Protein AF-A0A6V7XFA4-F1 (afdb_monomer_lite)

Radius of gyration: 32.94 Å; chains: 1; bounding box: 61×63×117 Å

Secondary structure (DSSP, 8-state):
--SSSSSSTTS---------PPSS--EE-TTS-EE-TT-EEEETTTEEEE---SSSEEPEEEEEEPPP-TTT-----PEEETT-EEEETTEEEEEEE-SSEEEEEE--EEEEETTEEEETT-EEEETTEEEEEETTEEEEEEEEEE-TTS-EEEEETT-EEEETTEEEEEEE-SS-TTEEEEEEEE-SSS-----S-----TTS------S--SS-----EEEEESEEE-----SEEEEEPPTT----PPP-

Structure (mmCIF, N/CA/C/O backbone):
data_AF-A0A6V7XFA4-F1
#
_entry.id   AF-A0A6V7XFA4-F1
#
loop_
_atom_site.group_PDB
_atom_site.id
_atom_site.type_symbol
_atom_site.label_atom_id
_atom_site.label_alt_id
_atom_site.label_comp_id
_atom_site.label_asym_id
_atom_site.label_entity_id
_atom_site.label_seq_id
_atom_site.pdbx_PDB_ins_code
_atom_site.Cartn_x
_atom_site.Cartn_y
_atom_site.Cartn_z
_atom_site.occupancy
_atom_site.B_iso_or_equiv
_atom_site.auth_seq_id
_atom_site.auth_comp_id
_atom_site.auth_asym_id
_atom_site.auth_atom_id
_atom_site.pdbx_PDB_model_num
ATOM 1 N N . MET A 1 1 ? 8.457 -39.063 -64.699 1.00 49.88 1 MET A N 1
ATOM 2 C CA . MET A 1 1 ? 9.279 -37.834 -64.790 1.00 49.88 1 MET A CA 1
ATOM 3 C C . MET A 1 1 ? 8.423 -36.558 -64.678 1.00 49.88 1 MET A C 1
ATOM 5 O O . MET A 1 1 ? 8.639 -35.610 -65.410 1.00 49.88 1 MET A O 1
ATOM 9 N N . ILE A 1 2 ? 7.438 -36.531 -63.767 1.00 48.53 2 ILE A N 1
ATOM 10 C CA . ILE A 1 2 ? 6.604 -35.344 -63.455 1.00 48.53 2 ILE A CA 1
ATOM 11 C C . ILE A 1 2 ? 6.589 -35.081 -61.931 1.00 48.53 2 ILE A C 1
ATOM 13 O O . ILE A 1 2 ? 6.339 -33.968 -61.491 1.00 48.53 2 ILE A O 1
ATOM 17 N N . LEU A 1 3 ? 6.987 -36.065 -61.112 1.00 40.59 3 LEU A N 1
ATOM 18 C CA . LEU A 1 3 ? 7.013 -35.950 -59.649 1.00 40.59 3 LEU A CA 1
ATOM 19 C C . LEU A 1 3 ? 8.259 -35.257 -59.064 1.00 40.59 3 LEU A C 1
ATOM 21 O O . LEU A 1 3 ? 8.266 -34.933 -57.885 1.00 40.59 3 LEU A O 1
ATOM 25 N N . ILE A 1 4 ? 9.304 -35.015 -59.862 1.00 46.38 4 ILE A N 1
ATOM 26 C CA . ILE A 1 4 ? 10.542 -34.361 -59.386 1.00 46.38 4 ILE A CA 1
ATOM 27 C C . ILE A 1 4 ? 10.453 -32.828 -59.521 1.00 46.38 4 ILE A C 1
ATOM 29 O O . ILE A 1 4 ? 11.174 -32.099 -58.849 1.00 46.38 4 ILE A O 1
ATOM 33 N N . ILE A 1 5 ? 9.510 -32.318 -60.321 1.00 46.09 5 ILE A N 1
ATOM 34 C CA . ILE A 1 5 ? 9.355 -30.876 -60.570 1.00 46.09 5 ILE A CA 1
ATOM 35 C C . ILE A 1 5 ? 8.547 -30.188 -59.452 1.00 46.09 5 ILE A C 1
ATOM 37 O O . ILE A 1 5 ? 8.724 -28.997 -59.216 1.00 46.09 5 ILE A O 1
ATOM 41 N N . LEU A 1 6 ? 7.731 -30.925 -58.686 1.00 40.47 6 LEU A N 1
ATOM 42 C CA . LEU A 1 6 ? 6.909 -30.327 -57.623 1.00 40.47 6 LEU A CA 1
ATOM 43 C C . LEU A 1 6 ? 7.639 -30.137 -56.280 1.00 40.47 6 LEU A C 1
ATOM 45 O O . LEU A 1 6 ? 7.188 -29.348 -55.456 1.00 40.47 6 LEU A O 1
ATOM 49 N N . MET A 1 7 ? 8.765 -30.822 -56.050 1.00 39.47 7 MET A N 1
ATOM 50 C CA . MET A 1 7 ? 9.493 -30.750 -54.771 1.00 39.47 7 MET A CA 1
ATOM 51 C C . MET A 1 7 ? 10.613 -29.702 -54.730 1.00 39.47 7 MET A C 1
ATOM 53 O O . MET A 1 7 ? 11.116 -29.401 -53.653 1.00 39.47 7 MET A O 1
ATOM 57 N N . ILE A 1 8 ? 10.979 -29.099 -55.865 1.00 46.50 8 ILE A N 1
ATOM 58 C CA . ILE A 1 8 ? 12.029 -28.063 -55.915 1.00 46.50 8 ILE A CA 1
ATOM 59 C C . ILE A 1 8 ? 11.443 -26.644 -55.763 1.00 46.50 8 ILE A C 1
ATOM 61 O O . ILE A 1 8 ? 12.162 -25.714 -55.414 1.00 46.50 8 ILE A O 1
ATOM 65 N N . ILE A 1 9 ? 10.124 -26.464 -55.910 1.00 43.34 9 ILE A N 1
ATOM 66 C CA . ILE A 1 9 ? 9.478 -25.139 -55.799 1.00 43.34 9 ILE A CA 1
ATOM 67 C C . ILE A 1 9 ? 9.090 -24.788 -54.345 1.00 43.34 9 ILE A C 1
ATOM 69 O O . ILE A 1 9 ? 8.804 -23.635 -54.044 1.00 43.34 9 ILE A O 1
ATOM 73 N N . LEU A 1 10 ? 9.183 -25.730 -53.396 1.00 40.50 10 LEU A N 1
ATOM 74 C CA . LEU A 1 10 ? 9.034 -25.443 -51.958 1.00 40.50 10 LEU A CA 1
ATOM 75 C C . LEU A 1 10 ? 10.362 -25.106 -51.254 1.00 40.50 10 LEU A C 1
ATOM 77 O O . LEU A 1 10 ? 10.457 -25.178 -50.028 1.00 40.50 10 LEU A O 1
ATOM 81 N N . GLN A 1 11 ? 11.401 -24.706 -51.995 1.00 41.44 11 GLN A N 1
ATOM 82 C CA . GLN A 1 11 ? 12.556 -24.063 -51.375 1.00 41.44 11 GLN A CA 1
ATOM 83 C C . GLN A 1 11 ? 12.215 -22.617 -51.011 1.00 41.44 11 GLN A C 1
ATOM 85 O O . GLN A 1 11 ? 12.311 -21.695 -51.812 1.00 41.44 11 GLN A O 1
ATOM 90 N N . ALA A 1 12 ? 11.835 -22.457 -49.745 1.00 44.12 12 ALA A N 1
ATOM 91 C CA . ALA A 1 12 ? 12.264 -21.350 -48.906 1.00 44.12 12 ALA A CA 1
ATOM 92 C C . ALA A 1 12 ? 12.114 -19.945 -49.515 1.00 44.12 12 ALA A C 1
ATOM 94 O O . ALA A 1 12 ? 13.084 -19.199 -49.623 1.00 44.12 12 ALA A O 1
ATOM 95 N N . GLN A 1 13 ? 10.875 -19.490 -49.709 1.00 42.16 13 GLN A N 1
ATOM 96 C CA . GLN A 1 13 ? 10.595 -18.085 -49.409 1.00 42.16 13 GLN A CA 1
ATOM 97 C C . GLN A 1 13 ? 10.574 -17.913 -47.890 1.00 42.16 13 GLN A C 1
ATOM 99 O O . GLN A 1 13 ? 9.548 -17.674 -47.259 1.00 42.16 13 GLN A O 1
ATOM 104 N N . LYS A 1 14 ? 11.764 -18.010 -47.289 1.00 40.75 14 LY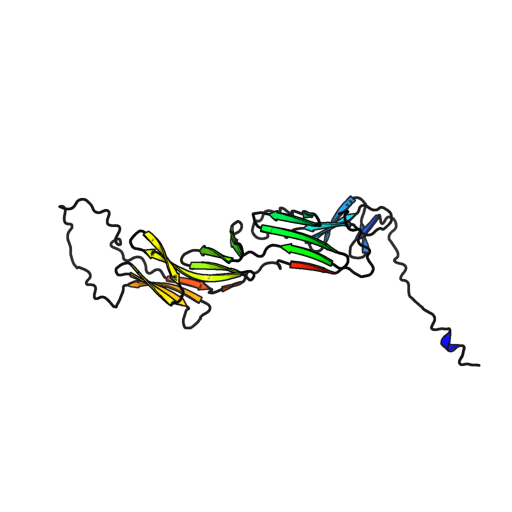S A N 1
ATOM 105 C CA . LYS A 1 14 ? 12.058 -17.220 -46.104 1.00 40.75 14 LYS A CA 1
ATOM 106 C C . LYS A 1 14 ? 12.014 -15.793 -46.635 1.00 40.75 14 LYS A C 1
ATOM 108 O O . LYS A 1 14 ? 12.993 -15.313 -47.202 1.00 40.75 14 LYS A O 1
ATOM 113 N N . ILE A 1 15 ? 10.839 -15.165 -46.571 1.00 39.91 15 ILE A N 1
ATOM 114 C CA . ILE A 1 15 ? 10.711 -13.722 -46.734 1.00 39.91 15 ILE A CA 1
ATOM 115 C C . ILE A 1 15 ? 11.516 -13.158 -45.569 1.00 39.91 15 ILE A C 1
ATOM 117 O O . ILE A 1 15 ? 11.015 -12.94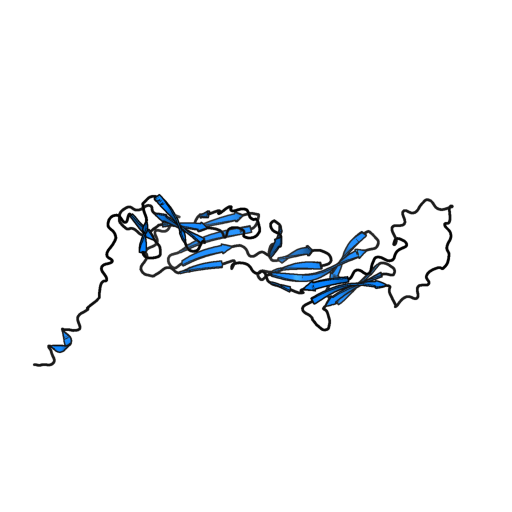2 -44.472 1.00 39.91 15 ILE A O 1
ATOM 121 N N . CYS A 1 16 ? 12.822 -13.035 -45.786 1.00 43.12 16 CYS A N 1
ATOM 122 C CA . CYS A 1 16 ? 13.670 -12.176 -45.007 1.00 43.12 16 CYS A CA 1
ATOM 123 C C . CYS A 1 16 ? 13.130 -10.799 -45.363 1.00 43.12 16 CYS A C 1
ATOM 125 O O . CYS A 1 16 ? 13.455 -10.264 -46.424 1.00 43.12 16 CYS A O 1
ATOM 127 N N . GLN A 1 17 ? 12.183 -10.296 -44.565 1.00 41.75 17 GLN A N 1
ATOM 128 C CA . GLN A 1 17 ? 11.850 -8.887 -44.597 1.00 41.75 17 GLN A CA 1
ATOM 129 C C . GLN A 1 17 ? 13.170 -8.183 -44.317 1.00 41.75 17 GLN A C 1
ATOM 131 O O . GLN A 1 17 ? 13.632 -8.124 -43.182 1.00 41.75 17 GLN A O 1
ATOM 136 N N . LYS A 1 18 ? 13.848 -7.769 -45.389 1.00 40.91 18 LYS A N 1
ATOM 137 C CA . LYS A 1 18 ? 14.979 -6.869 -45.305 1.00 40.91 18 LYS A CA 1
ATOM 138 C C . LYS A 1 18 ? 14.365 -5.588 -44.784 1.00 40.91 18 LYS A C 1
ATOM 140 O O . LYS A 1 18 ? 13.748 -4.848 -45.542 1.00 40.91 18 LYS A O 1
ATOM 145 N N . GLU A 1 19 ? 14.428 -5.439 -43.472 1.00 48.09 19 GLU A N 1
ATOM 146 C CA . GLU A 1 19 ? 13.996 -4.260 -42.751 1.00 48.09 19 GLU A CA 1
ATOM 147 C C . GLU A 1 19 ? 14.638 -3.068 -43.464 1.00 48.09 19 GLU A C 1
ATOM 149 O O . GLU A 1 19 ? 15.865 -2.964 -43.556 1.00 48.09 19 GLU A O 1
ATOM 154 N N . ILE A 1 20 ? 13.809 -2.259 -44.126 1.00 50.97 20 ILE A N 1
ATOM 155 C CA . ILE A 1 20 ? 14.275 -1.076 -44.841 1.00 50.97 20 ILE A CA 1
ATOM 156 C C . ILE A 1 20 ? 14.589 -0.067 -43.748 1.00 50.97 20 ILE A C 1
ATOM 158 O O . ILE A 1 20 ? 13.708 0.633 -43.257 1.00 50.97 20 ILE A O 1
ATOM 162 N N . LEU A 1 21 ? 15.842 -0.078 -43.305 1.00 54.03 21 LEU A N 1
ATOM 163 C CA . LEU A 1 21 ? 16.305 0.814 -42.259 1.00 54.03 21 LEU A CA 1
ATOM 164 C C . LEU A 1 21 ? 16.328 2.244 -42.804 1.00 54.03 21 LEU A C 1
ATOM 166 O O . LEU A 1 21 ? 16.850 2.463 -43.904 1.00 54.03 21 LEU A O 1
ATOM 170 N N . PRO A 1 22 ? 15.796 3.220 -42.054 1.00 60.41 22 PRO A N 1
ATOM 171 C CA . PRO A 1 22 ? 16.025 4.624 -42.341 1.00 60.41 22 PRO A CA 1
ATOM 172 C C . PRO A 1 22 ? 17.530 4.886 -42.449 1.00 60.41 22 PRO A C 1
ATOM 174 O O . PRO A 1 22 ? 18.308 4.467 -41.591 1.00 60.41 22 PRO A O 1
ATOM 177 N N . SER A 1 23 ? 17.954 5.595 -43.493 1.00 63.88 23 SER A N 1
ATOM 178 C CA . SER A 1 23 ? 19.308 6.146 -43.551 1.00 63.88 23 SER A CA 1
ATOM 179 C C . SER A 1 23 ? 19.525 7.063 -42.338 1.00 63.88 23 SER A C 1
ATOM 181 O O . SER A 1 23 ? 18.701 7.954 -42.124 1.00 63.88 23 SER A O 1
ATOM 183 N N . ASN A 1 24 ? 20.625 6.866 -41.595 1.00 74.25 24 ASN A N 1
ATOM 184 C CA . ASN A 1 24 ? 21.009 7.571 -40.351 1.00 74.25 24 ASN A CA 1
ATOM 185 C C . ASN A 1 24 ? 20.357 7.041 -39.055 1.00 74.25 24 ASN A C 1
ATOM 187 O O . ASN A 1 24 ? 19.807 7.809 -38.266 1.00 74.25 24 ASN A O 1
ATOM 191 N N . CYS A 1 25 ? 20.405 5.727 -38.843 1.00 83.69 25 CYS A N 1
ATOM 192 C CA . CYS A 1 25 ? 19.931 5.075 -37.623 1.00 83.69 25 CYS A CA 1
ATOM 193 C C . CYS A 1 25 ? 21.117 4.713 -36.715 1.00 83.69 25 CYS A C 1
ATOM 195 O O . CYS A 1 25 ? 21.842 3.764 -37.022 1.00 83.69 25 CYS A O 1
ATOM 197 N N . ASP A 1 26 ? 21.300 5.439 -35.608 1.00 89.06 26 ASP A N 1
ATOM 198 C CA . ASP A 1 26 ? 22.414 5.205 -34.676 1.00 89.06 26 ASP A CA 1
ATOM 199 C C . ASP A 1 26 ? 22.118 4.015 -33.751 1.00 89.06 26 ASP A C 1
ATOM 201 O O . ASP A 1 26 ? 22.920 3.083 -33.653 1.00 89.06 26 ASP A O 1
ATOM 205 N N . CYS A 1 27 ? 20.922 3.996 -33.144 1.00 89.69 27 CYS A N 1
ATOM 206 C CA . CYS A 1 27 ? 20.415 2.847 -32.394 1.00 89.69 27 CYS A CA 1
ATOM 207 C C . CYS A 1 27 ? 18.976 2.479 -32.752 1.00 89.69 27 CYS A C 1
ATOM 209 O O . CYS A 1 27 ? 18.215 3.299 -33.263 1.00 89.69 27 CYS A O 1
ATOM 211 N N . ARG A 1 28 ? 18.579 1.256 -32.396 1.00 86.88 28 ARG A N 1
ATOM 212 C CA . ARG A 1 28 ? 17.201 0.763 -32.464 1.00 86.88 28 ARG A CA 1
ATOM 213 C C . ARG A 1 28 ? 16.587 0.690 -31.074 1.00 86.88 28 ARG A C 1
ATOM 215 O O . ARG A 1 28 ? 17.176 0.114 -30.156 1.00 86.88 28 ARG A O 1
ATOM 222 N N . ASP A 1 29 ? 15.393 1.250 -30.920 1.00 86.12 29 ASP A N 1
ATOM 223 C CA . ASP A 1 29 ? 14.616 1.111 -29.693 1.00 86.12 29 ASP A CA 1
ATOM 224 C C . ASP A 1 29 ? 13.907 -0.244 -29.599 1.00 86.12 29 ASP A C 1
ATOM 226 O O . ASP A 1 29 ? 14.097 -1.137 -30.427 1.00 86.12 29 ASP A O 1
ATOM 230 N N . TRP A 1 30 ? 13.098 -0.420 -28.554 1.00 78.38 30 TRP A N 1
ATOM 231 C CA . TRP A 1 30 ? 12.350 -1.648 -28.288 1.00 78.38 30 TRP A CA 1
ATOM 232 C C . TRP A 1 30 ? 11.436 -2.107 -29.436 1.00 78.38 30 TRP A C 1
ATOM 234 O O . TRP A 1 30 ? 11.278 -3.308 -29.664 1.00 78.38 30 TRP A O 1
ATOM 244 N N . TYR A 1 31 ? 10.891 -1.167 -30.200 1.00 83.56 31 TYR A N 1
ATOM 245 C CA . TYR A 1 31 ? 9.932 -1.427 -31.271 1.00 83.56 31 TYR A CA 1
ATOM 246 C C . TYR A 1 31 ? 10.583 -1.397 -32.661 1.00 83.56 31 TYR A C 1
ATOM 248 O O . TYR A 1 31 ? 9.884 -1.487 -33.667 1.00 83.56 31 TYR A O 1
ATOM 256 N N . GLY A 1 32 ? 11.916 -1.288 -32.723 1.00 82.12 32 GLY A N 1
ATOM 257 C CA . GLY A 1 32 ? 12.674 -1.193 -33.971 1.00 82.12 32 GLY A CA 1
ATOM 258 C C . GLY A 1 32 ? 12.734 0.223 -34.547 1.00 82.12 32 GLY A C 1
ATOM 259 O O . GLY A 1 32 ? 13.248 0.404 -35.650 1.00 82.12 32 GLY A O 1
ATOM 260 N N . ALA A 1 33 ? 12.246 1.237 -33.824 1.00 85.50 33 ALA A N 1
ATOM 261 C CA . ALA A 1 33 ? 12.353 2.616 -34.275 1.00 85.50 33 ALA A CA 1
ATOM 262 C C . ALA A 1 33 ? 13.783 3.138 -34.092 1.00 85.50 33 ALA A C 1
ATOM 264 O O . ALA A 1 33 ? 14.4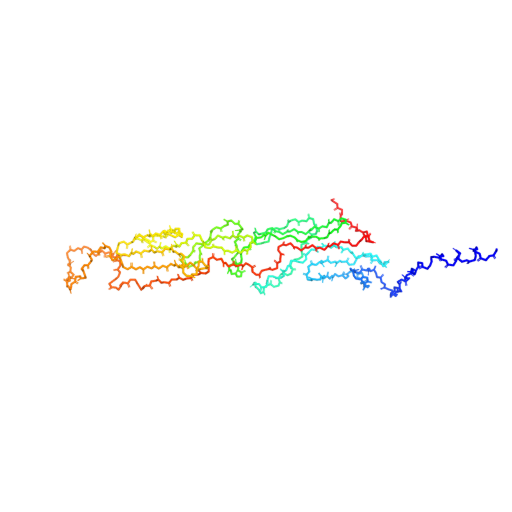93 2.778 -33.149 1.00 85.50 33 ALA A O 1
ATOM 265 N N . CYS A 1 34 ? 14.205 4.002 -35.011 1.00 88.62 34 CYS A N 1
ATOM 266 C CA . CYS A 1 34 ? 15.544 4.574 -35.005 1.00 88.62 34 CYS A CA 1
ATOM 267 C C . CYS A 1 34 ? 15.671 5.726 -34.013 1.00 88.62 34 CYS A C 1
ATOM 269 O O . CYS A 1 34 ? 14.826 6.620 -33.965 1.00 88.62 34 CYS A O 1
ATOM 271 N N . ARG A 1 35 ? 16.767 5.703 -33.259 1.00 90.19 35 ARG A N 1
ATOM 272 C CA . ARG A 1 35 ? 17.148 6.677 -32.235 1.00 90.19 35 ARG A CA 1
ATOM 273 C C . ARG A 1 35 ? 18.500 7.274 -32.576 1.00 90.19 35 ARG A C 1
ATOM 275 O O . ARG A 1 35 ? 19.318 6.611 -33.219 1.00 90.19 35 ARG A O 1
ATOM 282 N N . LYS A 1 36 ? 18.720 8.516 -32.150 1.00 90.88 36 LYS A N 1
ATOM 283 C CA . LYS A 1 36 ? 19.988 9.224 -32.371 1.00 90.88 36 LYS A CA 1
ATOM 284 C C . LYS A 1 36 ? 20.965 8.986 -31.230 1.00 90.88 36 LYS A C 1
ATOM 286 O O . LYS A 1 36 ? 20.557 8.813 -30.082 1.00 90.88 36 LYS A O 1
ATOM 291 N N . GLN A 1 37 ? 22.258 9.033 -31.525 1.00 91.38 37 GLN A N 1
ATOM 292 C CA . GLN A 1 37 ? 23.301 8.932 -30.513 1.00 91.38 37 GLN A CA 1
ATOM 293 C C . GLN A 1 37 ? 23.117 10.010 -29.432 1.00 91.38 37 GLN A C 1
ATOM 295 O O . GLN A 1 37 ? 22.923 11.189 -29.728 1.00 91.38 37 GLN A O 1
ATOM 300 N N . GLY A 1 38 ? 23.174 9.594 -28.165 1.00 88.12 38 GLY A N 1
ATOM 301 C CA . GLY A 1 38 ? 22.968 10.456 -27.000 1.00 88.12 38 GLY A CA 1
ATOM 302 C C . GLY A 1 38 ? 21.505 10.628 -26.582 1.00 88.12 38 GLY A C 1
ATOM 303 O O . GLY A 1 38 ? 21.258 11.184 -25.516 1.00 88.12 38 GLY A O 1
ATOM 304 N N . GLU A 1 39 ? 20.542 10.136 -27.366 1.00 91.69 39 GLU A N 1
ATOM 305 C CA . GLU A 1 39 ? 19.127 10.165 -26.996 1.00 91.69 39 GLU A CA 1
ATOM 306 C C . GLU A 1 39 ? 18.852 9.233 -25.808 1.00 91.69 39 GLU A C 1
ATOM 308 O O . GLU A 1 39 ? 19.288 8.077 -25.788 1.00 91.69 39 GLU A O 1
ATOM 313 N N . GLU A 1 40 ? 18.102 9.739 -24.832 1.00 91.44 40 GLU A N 1
ATOM 314 C CA . GLU A 1 40 ? 17.598 8.998 -23.678 1.00 91.44 40 GLU A CA 1
ATOM 315 C C . GLU A 1 40 ? 16.080 9.144 -23.617 1.00 91.44 40 GLU A C 1
ATOM 317 O O . GLU A 1 40 ? 15.544 10.234 -23.828 1.00 91.44 40 GLU A O 1
ATOM 322 N N . TRP A 1 41 ? 15.380 8.041 -23.361 1.00 90.06 41 TRP A N 1
ATOM 323 C CA . TRP A 1 41 ? 13.924 8.036 -23.283 1.00 90.06 41 TRP A CA 1
ATOM 324 C C . TRP A 1 41 ? 13.416 6.993 -22.297 1.00 90.06 41 TRP A C 1
ATOM 326 O O . TRP A 1 41 ? 14.088 6.003 -21.993 1.00 90.06 41 TRP A O 1
ATOM 336 N N . THR A 1 42 ? 12.179 7.209 -21.860 1.00 89.06 42 THR A N 1
ATOM 337 C CA . THR A 1 42 ? 11.435 6.283 -21.013 1.00 89.06 42 THR A CA 1
ATOM 338 C C . THR A 1 42 ? 10.318 5.647 -21.824 1.00 89.06 42 THR A C 1
ATOM 340 O O . THR A 1 42 ? 9.462 6.337 -22.375 1.00 89.06 42 THR A O 1
ATOM 343 N N . ASP A 1 43 ? 10.318 4.324 -21.888 1.00 88.50 43 ASP A N 1
ATOM 344 C CA . ASP A 1 43 ? 9.274 3.529 -22.518 1.00 88.50 43 ASP A CA 1
ATOM 345 C C . ASP A 1 43 ? 8.276 3.019 -21.467 1.00 88.50 43 ASP A C 1
ATOM 347 O O . ASP A 1 43 ? 8.661 2.666 -20.349 1.00 88.50 43 ASP A O 1
ATOM 351 N N . GLU A 1 44 ? 6.984 3.017 -21.805 1.00 87.00 44 GLU A N 1
ATOM 352 C CA . GLU A 1 44 ? 5.867 2.692 -20.894 1.00 87.00 44 GLU A CA 1
ATOM 353 C C . GLU A 1 44 ? 5.926 3.402 -19.524 1.00 87.00 44 GLU A C 1
ATOM 355 O O . GLU A 1 44 ? 5.488 2.846 -18.514 1.00 87.00 44 GLU A O 1
ATOM 360 N N . GLY A 1 45 ? 6.533 4.591 -19.461 1.00 85.50 45 GLY A N 1
ATOM 361 C CA . GLY A 1 45 ? 6.722 5.339 -18.213 1.00 85.50 45 GLY A CA 1
ATOM 362 C C . GLY A 1 45 ? 7.661 4.682 -17.190 1.00 85.50 45 GLY A C 1
ATOM 363 O O . GLY A 1 45 ? 7.822 5.229 -16.106 1.00 85.50 45 GLY A O 1
ATOM 364 N N . THR A 1 46 ? 8.304 3.550 -17.514 1.00 88.62 46 THR A N 1
ATOM 365 C CA . THR A 1 46 ? 9.122 2.779 -16.559 1.00 88.62 46 THR A CA 1
ATOM 366 C C . THR A 1 46 ? 10.504 2.413 -17.078 1.00 88.62 46 THR A C 1
ATOM 368 O O . THR A 1 46 ? 11.446 2.357 -16.301 1.00 88.62 46 THR A O 1
ATOM 371 N N . TRP A 1 47 ? 10.681 2.125 -18.361 1.00 90.56 47 TRP A N 1
ATOM 372 C CA . TRP A 1 47 ? 11.924 1.521 -18.846 1.00 90.56 47 TRP A CA 1
ATOM 373 C C . TRP A 1 47 ? 12.818 2.579 -19.482 1.00 90.56 47 TRP A C 1
ATOM 375 O O . TRP A 1 47 ? 12.472 3.110 -20.534 1.00 90.56 47 TRP A O 1
ATOM 385 N N . VAL A 1 48 ? 13.956 2.891 -18.860 1.00 90.94 48 VAL A N 1
ATOM 386 C CA . VAL A 1 48 ? 14.865 3.939 -19.342 1.00 90.94 48 VAL A CA 1
ATOM 387 C C . VAL A 1 48 ? 15.932 3.329 -20.239 1.00 90.94 48 VAL A C 1
ATOM 389 O O . VAL A 1 48 ? 16.667 2.414 -19.847 1.00 90.94 48 VAL A O 1
ATOM 392 N N . TYR A 1 49 ? 16.036 3.870 -21.447 1.00 90.25 49 TYR A N 1
ATOM 393 C CA . TYR A 1 49 ? 17.007 3.462 -22.451 1.00 90.25 49 TYR A CA 1
ATOM 394 C C . TYR A 1 49 ? 17.846 4.647 -22.904 1.00 90.25 49 TYR A C 1
ATOM 396 O O . TYR A 1 49 ? 17.376 5.782 -22.928 1.00 90.25 49 TYR A O 1
ATOM 404 N N . ARG A 1 50 ? 19.080 4.362 -23.320 1.00 91.94 50 ARG A N 1
ATOM 405 C CA . ARG A 1 50 ? 19.992 5.343 -23.907 1.00 91.94 50 ARG A CA 1
ATOM 406 C C . ARG A 1 50 ? 20.630 4.791 -25.174 1.00 91.94 50 ARG A C 1
ATOM 408 O O . ARG A 1 50 ? 21.128 3.663 -25.191 1.00 91.94 50 ARG A O 1
ATOM 415 N N . CYS A 1 51 ? 20.666 5.603 -26.225 1.00 91.56 51 CYS A N 1
ATOM 416 C CA . CYS A 1 51 ? 21.412 5.286 -27.434 1.00 91.56 51 CYS A CA 1
ATOM 417 C C . CYS A 1 51 ? 22.875 5.726 -27.300 1.00 91.56 51 CYS A C 1
ATOM 419 O O . CYS A 1 51 ? 23.170 6.914 -27.179 1.00 91.56 51 CYS A O 1
ATOM 421 N N . THR A 1 52 ? 23.805 4.770 -27.336 1.00 89.00 52 THR A N 1
ATOM 422 C CA . THR A 1 52 ? 25.255 5.047 -27.309 1.00 89.00 52 THR A CA 1
ATOM 423 C C . THR A 1 52 ? 26.003 4.537 -28.542 1.00 89.00 52 THR A C 1
ATOM 425 O O . THR A 1 52 ? 27.198 4.796 -28.658 1.00 89.00 52 THR A O 1
ATOM 428 N N . GLY A 1 53 ? 25.340 3.793 -29.432 1.00 83.25 53 GLY A N 1
ATOM 429 C CA . GLY A 1 53 ? 25.926 3.276 -30.671 1.00 83.25 53 GLY A CA 1
ATOM 430 C C . GLY A 1 53 ? 25.786 4.242 -31.847 1.00 83.25 53 GLY A C 1
ATOM 431 O O . GLY A 1 53 ? 25.200 5.310 -31.699 1.00 83.25 53 GLY A O 1
ATOM 432 N N . THR A 1 54 ? 26.357 3.863 -32.992 1.00 79.62 54 THR A N 1
ATOM 433 C CA . THR A 1 54 ? 26.409 4.675 -34.226 1.00 79.62 54 THR A CA 1
ATOM 434 C C . THR A 1 54 ? 26.046 3.895 -35.496 1.00 79.62 54 THR A C 1
ATOM 436 O O . THR A 1 54 ? 25.953 4.488 -36.562 1.00 79.62 54 THR A O 1
ATOM 439 N N . ASP A 1 55 ? 25.817 2.579 -35.400 1.00 82.88 55 ASP A N 1
ATOM 440 C CA . ASP A 1 55 ? 25.663 1.675 -36.553 1.00 82.88 55 ASP A CA 1
ATOM 441 C C . ASP A 1 55 ? 24.413 0.791 -36.428 1.00 82.88 55 ASP A C 1
ATOM 443 O O . ASP A 1 55 ? 24.459 -0.433 -36.576 1.00 82.88 55 ASP A O 1
ATOM 447 N N . SER A 1 56 ? 23.269 1.403 -36.116 1.00 81.19 56 SER A N 1
ATOM 448 C CA . SER A 1 56 ? 21.985 0.708 -35.943 1.00 81.19 56 SER A CA 1
ATOM 449 C C . SER A 1 56 ? 22.022 -0.401 -34.882 1.00 81.19 56 SER A C 1
ATOM 451 O O . SER A 1 56 ? 21.322 -1.411 -35.025 1.00 81.19 56 SER A O 1
ATOM 453 N N . SER A 1 57 ? 22.834 -0.222 -33.834 1.00 85.44 57 SER A N 1
ATOM 454 C CA . SER A 1 57 ? 22.935 -1.163 -32.714 1.00 85.44 57 SER A CA 1
ATOM 455 C C . SER A 1 57 ? 21.684 -1.117 -31.840 1.00 85.44 57 SER A C 1
ATOM 457 O O . SER A 1 57 ? 20.950 -0.131 -31.838 1.00 85.44 57 SER A O 1
ATOM 459 N N . ASP A 1 58 ? 21.458 -2.137 -31.021 1.00 85.75 58 ASP A N 1
ATOM 460 C CA . ASP A 1 58 ? 20.394 -2.059 -30.020 1.00 85.75 58 ASP A CA 1
ATOM 461 C C . ASP A 1 58 ? 20.700 -0.967 -28.982 1.00 85.75 58 ASP A C 1
ATOM 463 O O . ASP A 1 58 ? 21.854 -0.718 -28.619 1.00 85.75 58 ASP A O 1
ATOM 467 N N . ALA A 1 59 ? 19.651 -0.288 -28.519 1.00 87.88 59 ALA A N 1
ATOM 468 C CA . ALA A 1 59 ? 19.749 0.663 -27.424 1.00 87.88 59 ALA A CA 1
ATOM 469 C C . ALA A 1 59 ? 20.092 -0.024 -26.097 1.00 87.88 59 ALA A C 1
ATOM 471 O O . ALA A 1 59 ? 19.632 -1.132 -25.812 1.00 87.88 59 ALA A O 1
ATOM 472 N N . ASN A 1 60 ? 20.841 0.675 -25.244 1.00 88.56 60 ASN A N 1
ATOM 473 C CA . ASN A 1 60 ? 21.204 0.162 -23.932 1.00 88.56 60 ASN A CA 1
ATOM 474 C C . ASN A 1 60 ? 20.092 0.442 -22.927 1.00 88.56 60 ASN A C 1
ATOM 476 O O . ASN A 1 60 ? 19.613 1.570 -22.816 1.00 88.56 60 ASN A O 1
ATOM 480 N N . PHE A 1 61 ? 19.714 -0.580 -22.165 1.00 89.31 61 PHE A N 1
ATOM 481 C CA . PHE A 1 61 ? 18.881 -0.406 -20.984 1.00 89.31 61 PHE A CA 1
ATOM 482 C C . PHE A 1 61 ? 19.735 0.162 -19.850 1.00 89.31 61 PHE A C 1
ATOM 484 O O . PHE A 1 61 ? 20.746 -0.440 -19.484 1.00 89.31 61 PHE A O 1
ATOM 491 N N . VAL A 1 62 ? 19.352 1.322 -19.314 1.00 89.38 62 VAL A N 1
ATOM 492 C CA . VAL A 1 62 ? 20.169 2.051 -18.327 1.00 89.38 62 VAL A CA 1
ATOM 493 C C . VAL A 1 62 ? 19.516 2.150 -16.956 1.00 89.38 62 VAL A C 1
ATOM 495 O O . VAL A 1 62 ? 20.213 2.404 -15.972 1.00 89.38 62 VAL A O 1
ATOM 498 N N . GLY A 1 63 ? 18.212 1.892 -16.852 1.00 90.94 63 GLY A N 1
ATOM 499 C CA . GLY A 1 63 ? 17.537 1.921 -15.565 1.00 90.94 63 GLY A CA 1
ATOM 500 C C . GLY A 1 63 ? 16.021 1.860 -15.636 1.00 90.94 63 GLY A C 1
ATOM 501 O O . GLY A 1 63 ? 15.421 1.735 -16.702 1.00 90.94 63 GLY A O 1
ATOM 502 N N . CYS A 1 64 ? 15.406 1.976 -14.467 1.00 90.44 64 CYS A N 1
ATOM 503 C CA . CYS A 1 64 ? 13.965 2.020 -14.311 1.00 90.44 64 CYS A CA 1
ATOM 504 C C . CYS A 1 64 ? 13.556 3.404 -13.818 1.00 90.44 64 CYS A C 1
ATOM 506 O O . CYS 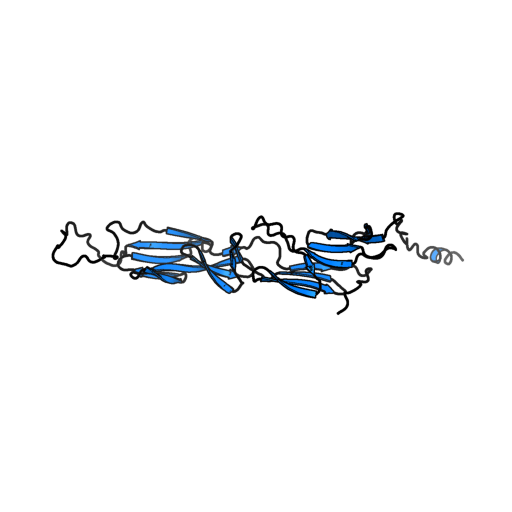A 1 64 ? 14.069 3.899 -12.817 1.00 90.44 64 CYS A O 1
ATOM 508 N N . GLN A 1 65 ? 12.617 4.021 -14.511 1.00 88.31 65 GLN A N 1
ATOM 509 C CA . GLN A 1 65 ? 11.905 5.189 -14.053 1.00 88.31 65 GLN A CA 1
ATOM 510 C C . GLN A 1 65 ? 10.918 4.728 -12.988 1.00 88.31 65 GLN A C 1
ATOM 512 O O . GLN A 1 65 ? 10.037 3.912 -13.262 1.00 88.31 65 GLN A O 1
ATOM 517 N N . LEU A 1 66 ? 11.091 5.222 -11.766 1.00 80.88 66 LEU A N 1
ATOM 518 C CA . LEU A 1 66 ? 10.100 4.986 -10.729 1.00 80.88 66 LEU A CA 1
ATOM 519 C C . LEU A 1 66 ? 8.810 5.701 -11.123 1.00 80.88 66 LEU A C 1
ATOM 521 O O . LEU A 1 66 ? 8.903 6.807 -11.686 1.00 80.88 66 LEU A O 1
ATOM 525 N N . PRO A 1 67 ? 7.642 5.088 -10.860 1.00 70.81 67 PRO A N 1
ATOM 526 C CA . PRO A 1 67 ? 6.381 5.775 -11.055 1.00 70.81 67 PRO A CA 1
ATOM 527 C C . PRO A 1 67 ? 6.463 7.096 -10.296 1.00 70.81 67 PRO A C 1
ATOM 529 O O . PRO A 1 67 ? 6.880 7.139 -9.136 1.00 70.81 67 PRO A O 1
ATOM 532 N N . GLY A 1 68 ? 6.170 8.190 -11.004 1.00 61.34 68 GLY A N 1
ATOM 533 C CA . GLY A 1 68 ? 6.017 9.480 -10.354 1.00 61.34 68 GLY A CA 1
ATOM 534 C C . GLY A 1 68 ? 4.976 9.298 -9.265 1.00 61.34 68 GLY A C 1
ATOM 535 O O . GLY A 1 68 ? 3.951 8.666 -9.498 1.00 61.34 68 GLY A O 1
ATOM 536 N N . ASP A 1 69 ? 5.281 9.772 -8.072 1.00 51.56 69 ASP A N 1
ATOM 537 C CA . ASP A 1 69 ? 4.386 9.649 -6.941 1.00 51.56 69 ASP A CA 1
ATOM 538 C C . ASP A 1 69 ? 3.114 10.454 -7.253 1.00 51.56 69 ASP A C 1
ATOM 540 O O . ASP A 1 69 ? 3.092 11.684 -7.174 1.00 51.56 69 ASP A O 1
ATOM 544 N N . ILE A 1 70 ? 2.078 9.750 -7.727 1.00 46.88 70 ILE A N 1
ATOM 545 C CA . ILE A 1 70 ? 0.776 10.325 -8.095 1.00 46.88 70 ILE A CA 1
ATOM 546 C C . ILE A 1 70 ? 0.158 11.016 -6.864 1.00 46.88 70 ILE A C 1
ATOM 548 O O . ILE A 1 70 ? -0.640 11.938 -7.019 1.00 46.88 70 ILE A O 1
ATOM 552 N N . SER A 1 71 ? 0.590 10.639 -5.655 1.00 40.03 71 SER A N 1
ATOM 553 C CA . SER A 1 71 ? 0.168 11.209 -4.378 1.00 40.03 71 SER A CA 1
ATOM 554 C C . SER A 1 71 ? 0.917 12.478 -3.955 1.00 40.03 71 SER A C 1
ATOM 556 O O . SER A 1 71 ? 0.271 13.366 -3.428 1.00 40.03 71 SER A O 1
ATOM 558 N N . THR A 1 72 ? 2.228 12.648 -4.178 1.00 44.75 72 THR A N 1
ATOM 559 C CA . THR A 1 72 ? 2.951 13.831 -3.632 1.00 44.75 72 THR A CA 1
ATOM 560 C C . THR A 1 72 ? 2.968 15.062 -4.533 1.00 44.75 72 THR A C 1
ATOM 562 O O . THR A 1 72 ? 3.540 16.091 -4.160 1.00 44.75 72 THR A O 1
ATOM 565 N N . GLY A 1 73 ? 2.428 14.982 -5.756 1.00 37.59 73 GLY A N 1
ATOM 566 C CA . GLY A 1 73 ? 2.485 16.086 -6.728 1.00 37.59 73 GLY A CA 1
ATOM 567 C C . GLY A 1 73 ? 3.915 16.551 -7.054 1.00 37.59 73 GLY A C 1
ATOM 568 O O . GLY A 1 73 ? 4.117 17.579 -7.706 1.00 37.59 73 GLY A O 1
ATOM 569 N N . LYS A 1 74 ? 4.926 15.803 -6.599 1.00 40.09 74 LYS A N 1
ATOM 570 C CA . LYS A 1 74 ? 6.336 16.135 -6.711 1.00 40.09 74 LYS A CA 1
ATOM 571 C C . LYS A 1 74 ? 6.931 15.175 -7.722 1.00 40.09 74 LYS A C 1
ATOM 573 O O . LYS A 1 74 ? 7.351 14.069 -7.404 1.00 40.09 74 LYS A O 1
ATOM 578 N N . THR A 1 75 ? 6.967 15.624 -8.971 1.00 40.72 75 THR A N 1
ATOM 579 C CA . THR A 1 75 ? 7.673 14.979 -10.083 1.00 40.72 75 THR A CA 1
ATOM 580 C C . THR A 1 75 ? 9.178 14.948 -9.822 1.00 40.72 75 THR A C 1
ATOM 582 O O . THR A 1 75 ? 9.951 15.692 -10.420 1.00 40.72 75 THR A O 1
ATOM 585 N N . LEU A 1 76 ? 9.620 14.080 -8.919 1.00 44.25 76 LEU A N 1
ATOM 586 C CA . LEU A 1 76 ? 10.972 13.555 -8.936 1.00 44.25 76 LEU A CA 1
ATOM 587 C C . LEU A 1 76 ? 10.889 12.236 -9.685 1.00 44.25 76 LEU A C 1
ATOM 589 O O . LEU A 1 76 ? 10.793 11.165 -9.095 1.00 44.25 76 LEU A O 1
ATOM 593 N N . PHE A 1 77 ? 10.898 12.332 -11.015 1.00 55.72 77 PHE A N 1
ATOM 594 C CA . PHE A 1 77 ? 11.175 11.193 -11.874 1.00 55.72 77 PHE A CA 1
ATOM 595 C C . PHE A 1 77 ? 12.610 10.730 -11.585 1.00 55.72 77 PHE A C 1
ATOM 597 O O . PHE A 1 77 ? 13.558 11.104 -12.270 1.00 55.72 77 PHE A O 1
ATOM 604 N N . LYS A 1 78 ? 12.796 9.963 -10.508 1.00 67.38 78 LYS A N 1
ATOM 605 C CA . LYS A 1 78 ? 14.095 9.407 -10.147 1.00 67.38 78 LYS A CA 1
ATOM 606 C C . LYS A 1 78 ? 14.303 8.136 -10.964 1.00 67.38 78 LYS A C 1
ATOM 608 O O . LYS A 1 78 ? 13.509 7.200 -10.882 1.00 67.38 78 LYS A O 1
ATOM 613 N N . SER A 1 79 ? 15.356 8.125 -11.772 1.00 75.31 79 SER A N 1
ATOM 614 C CA . SER A 1 79 ? 15.798 6.947 -12.510 1.00 75.31 79 SER A CA 1
ATOM 615 C C . SER A 1 79 ? 16.674 6.075 -11.608 1.00 75.31 79 SER A C 1
ATOM 617 O O . SER A 1 79 ? 17.716 6.529 -11.127 1.00 75.31 79 SER A O 1
ATOM 619 N N . LEU A 1 80 ? 16.277 4.824 -11.400 1.00 84.81 80 LEU A N 1
ATOM 620 C CA . LEU A 1 80 ? 17.053 3.816 -10.691 1.00 84.81 80 LEU A CA 1
ATOM 621 C C . LEU A 1 80 ? 18.011 3.121 -11.660 1.00 84.81 80 LEU A C 1
ATOM 623 O O . LEU A 1 80 ? 17.573 2.553 -12.659 1.00 84.81 80 LEU A O 1
ATOM 627 N N . SER A 1 81 ? 19.312 3.142 -11.366 1.00 85.69 81 SER A N 1
ATOM 628 C CA . SER A 1 81 ? 20.310 2.448 -12.191 1.00 85.69 81 SER A CA 1
ATOM 629 C C . SER A 1 81 ? 20.181 0.926 -12.075 1.00 85.69 81 SER A C 1
ATOM 631 O O . SER A 1 81 ? 19.863 0.395 -11.012 1.00 85.69 81 SER A O 1
ATOM 633 N N . VAL A 1 82 ? 20.488 0.216 -13.160 1.00 86.19 82 VAL A N 1
ATOM 634 C CA . VAL A 1 82 ? 20.452 -1.255 -13.200 1.00 86.19 82 VAL A CA 1
ATOM 635 C C . VAL A 1 82 ? 21.376 -1.883 -12.151 1.00 86.19 82 VAL A C 1
ATOM 637 O O . VAL A 1 82 ? 22.527 -1.475 -12.000 1.00 86.19 82 VAL A O 1
ATOM 640 N N . GLY A 1 83 ? 20.892 -2.928 -11.474 1.00 78.69 83 GLY A N 1
ATOM 641 C CA . GLY A 1 83 ? 21.686 -3.760 -10.566 1.00 78.69 83 GLY A CA 1
ATOM 642 C C . GLY A 1 83 ? 21.958 -3.123 -9.204 1.00 78.69 83 GLY A C 1
ATOM 643 O O . GLY A 1 83 ? 22.764 -3.650 -8.437 1.00 78.69 83 GLY A O 1
ATOM 644 N N . ARG A 1 84 ? 21.305 -1.998 -8.896 1.00 73.88 84 ARG A N 1
ATOM 645 C CA . ARG A 1 84 ? 21.382 -1.343 -7.591 1.00 73.88 84 ARG A CA 1
ATOM 646 C C . ARG A 1 84 ? 20.025 -1.385 -6.908 1.00 73.88 84 ARG A C 1
ATOM 648 O O . ARG A 1 84 ? 19.010 -1.049 -7.513 1.00 73.88 84 ARG A O 1
ATOM 655 N N . ASN A 1 85 ? 20.051 -1.754 -5.634 1.00 80.94 85 ASN A N 1
ATOM 656 C CA . ASN A 1 85 ? 18.931 -1.535 -4.735 1.00 80.94 85 ASN A CA 1
ATOM 657 C C . ASN A 1 85 ? 19.136 -0.161 -4.108 1.00 80.94 85 ASN A C 1
ATOM 659 O O . ASN A 1 85 ? 20.180 0.092 -3.503 1.00 80.94 85 ASN A O 1
ATOM 663 N N . GLU A 1 86 ? 18.163 0.723 -4.266 1.00 83.12 86 GLU A N 1
ATOM 664 C CA . GLU A 1 86 ? 18.178 2.028 -3.617 1.00 83.12 86 GLU A CA 1
ATOM 665 C C . GLU A 1 86 ? 17.023 2.119 -2.629 1.00 83.12 86 GLU A C 1
ATOM 667 O O . GLU A 1 86 ? 15.913 1.679 -2.916 1.00 83.12 86 GLU A O 1
ATOM 672 N N . SER A 1 87 ? 17.287 2.711 -1.467 1.00 81.81 87 SER A N 1
ATOM 673 C CA . SER A 1 87 ? 16.238 3.087 -0.525 1.00 81.81 87 SER A CA 1
ATOM 674 C C . SER A 1 87 ? 15.801 4.519 -0.809 1.00 81.81 87 SER A C 1
ATOM 676 O O . SER A 1 87 ? 16.629 5.430 -0.884 1.00 81.81 87 SER A O 1
ATOM 678 N N . ILE A 1 88 ? 14.501 4.713 -0.983 1.00 75.56 88 ILE A N 1
ATOM 679 C CA . ILE A 1 88 ? 13.865 5.986 -1.308 1.00 75.56 88 ILE A CA 1
ATOM 680 C C . ILE A 1 88 ? 12.761 6.190 -0.284 1.00 75.56 88 ILE A C 1
ATOM 682 O O . ILE A 1 88 ? 11.868 5.358 -0.150 1.00 75.56 88 ILE A O 1
ATOM 686 N N . ASP A 1 89 ? 12.888 7.260 0.499 1.00 75.56 89 ASP A N 1
ATOM 687 C CA . ASP A 1 89 ? 11.969 7.591 1.593 1.00 75.56 89 ASP A CA 1
ATOM 688 C C . ASP A 1 89 ? 11.756 6.436 2.589 1.00 75.56 89 ASP A C 1
ATOM 690 O O . ASP A 1 89 ? 10.676 6.248 3.136 1.00 75.56 89 ASP A O 1
ATOM 694 N N . GLY A 1 90 ? 12.809 5.643 2.818 1.00 80.56 90 GLY A N 1
ATOM 695 C CA . GLY A 1 90 ? 12.791 4.492 3.727 1.00 80.56 90 GLY A CA 1
ATOM 696 C C . GLY A 1 90 ? 12.354 3.169 3.093 1.00 80.56 90 GLY A C 1
ATOM 697 O O . GLY A 1 90 ? 12.519 2.139 3.735 1.00 80.56 90 GLY A O 1
ATOM 698 N N . PHE A 1 91 ? 11.899 3.174 1.837 1.00 85.44 91 PHE A N 1
ATOM 699 C CA . PHE A 1 91 ? 11.443 1.981 1.118 1.00 85.44 91 PHE A CA 1
ATOM 700 C C . PHE A 1 91 ? 12.451 1.549 0.061 1.00 85.44 91 PHE A C 1
ATOM 702 O O . PHE A 1 91 ? 13.004 2.393 -0.647 1.00 85.44 91 PHE A O 1
ATOM 709 N N . TRP A 1 92 ? 12.717 0.253 -0.074 1.00 88.12 92 TRP A N 1
ATOM 710 C CA . TRP A 1 92 ? 13.633 -0.228 -1.109 1.00 88.12 92 TRP A CA 1
ATOM 711 C C . TRP A 1 92 ? 12.956 -0.323 -2.484 1.00 88.12 92 TRP A C 1
ATOM 713 O O . TRP A 1 92 ? 11.778 -0.646 -2.618 1.00 88.12 92 TRP A O 1
ATOM 723 N N . ALA A 1 93 ? 13.735 -0.050 -3.526 1.00 88.50 93 ALA A N 1
ATOM 724 C CA . ALA A 1 93 ? 13.376 -0.269 -4.918 1.00 88.50 93 ALA A CA 1
ATOM 725 C C . ALA A 1 93 ? 14.561 -0.902 -5.658 1.00 88.50 93 ALA A C 1
ATOM 727 O O . ALA A 1 93 ? 15.722 -0.561 -5.402 1.00 88.50 93 ALA A O 1
ATOM 728 N N . ALA A 1 94 ? 14.271 -1.818 -6.580 1.00 90.31 94 ALA A N 1
ATOM 729 C CA . ALA A 1 94 ? 15.261 -2.571 -7.340 1.00 90.31 94 ALA A CA 1
ATOM 730 C C . ALA A 1 94 ? 14.921 -2.586 -8.837 1.00 90.31 94 ALA A C 1
ATOM 732 O O . ALA A 1 94 ? 13.797 -2.889 -9.239 1.00 90.31 94 ALA A O 1
ATOM 733 N N . CYS A 1 95 ? 15.919 -2.287 -9.672 1.00 91.69 95 CYS A N 1
ATOM 734 C CA . CYS A 1 95 ? 15.829 -2.383 -11.125 1.00 91.69 95 CYS A CA 1
ATOM 735 C C . CYS A 1 95 ? 16.837 -3.416 -11.630 1.00 91.69 95 CYS A C 1
ATOM 737 O O . CYS A 1 95 ? 18.051 -3.235 -11.514 1.00 91.69 95 CYS A O 1
ATOM 739 N N . GLU A 1 96 ? 16.342 -4.504 -12.206 1.00 91.06 96 GLU A N 1
ATOM 740 C CA . GLU A 1 96 ? 17.151 -5.642 -12.628 1.00 91.06 96 GLU A CA 1
ATOM 741 C C . GLU A 1 96 ? 16.955 -5.955 -14.112 1.00 91.06 96 GLU A C 1
ATOM 743 O O . GLU A 1 96 ? 15.863 -5.824 -14.667 1.00 91.06 96 GLU A O 1
ATOM 748 N N . ILE A 1 97 ? 18.014 -6.457 -14.743 1.00 89.19 97 ILE A N 1
ATOM 749 C CA . ILE A 1 97 ? 17.975 -7.026 -16.090 1.00 89.19 97 ILE A CA 1
ATOM 750 C C . ILE A 1 97 ? 18.716 -8.360 -16.106 1.00 89.19 97 ILE A C 1
ATOM 752 O O . ILE A 1 97 ? 19.763 -8.522 -15.481 1.00 89.19 97 ILE A O 1
ATOM 756 N N . ASN A 1 98 ? 18.179 -9.324 -16.844 1.00 86.69 98 ASN A N 1
ATOM 757 C CA . ASN A 1 98 ? 18.864 -10.561 -17.191 1.00 86.69 98 ASN A CA 1
ATOM 758 C C . ASN A 1 98 ? 18.577 -10.921 -18.654 1.00 86.69 98 ASN A C 1
ATOM 760 O O . ASN A 1 98 ? 17.826 -10.221 -19.320 1.00 86.69 98 ASN A O 1
ATOM 764 N N . ALA A 1 99 ? 19.130 -12.035 -19.140 1.00 83.12 99 ALA A N 1
ATOM 765 C CA . ALA A 1 99 ? 18.994 -12.479 -20.533 1.00 83.12 99 ALA A CA 1
ATOM 766 C C . ALA A 1 99 ? 17.542 -12.663 -21.033 1.00 83.12 99 ALA A C 1
ATOM 768 O O . ALA A 1 99 ? 17.323 -12.768 -22.234 1.00 83.12 99 ALA A O 1
ATOM 769 N N . ILE A 1 100 ? 16.559 -12.738 -20.131 1.00 86.00 100 ILE A N 1
ATOM 770 C CA . ILE A 1 100 ? 15.169 -13.104 -20.432 1.00 86.00 100 ILE A CA 1
ATOM 771 C C . ILE A 1 100 ? 14.199 -11.965 -20.106 1.00 86.00 100 ILE A C 1
ATOM 773 O O . ILE A 1 100 ? 13.129 -11.893 -20.705 1.00 86.00 100 ILE A O 1
ATOM 777 N N . ARG A 1 101 ? 14.510 -11.090 -19.144 1.00 89.50 101 ARG A N 1
ATOM 778 C CA . ARG A 1 101 ? 13.581 -10.057 -18.671 1.00 89.50 101 ARG A CA 1
ATOM 779 C C . ARG A 1 101 ? 14.274 -8.840 -18.071 1.00 89.50 101 ARG A C 1
ATOM 781 O O . ARG A 1 101 ? 15.379 -8.932 -17.537 1.00 89.50 101 ARG A O 1
ATOM 788 N N . ILE A 1 102 ? 13.536 -7.739 -18.072 1.00 91.25 102 ILE A N 1
ATOM 789 C CA . ILE A 1 102 ? 13.758 -6.553 -17.247 1.00 91.25 102 ILE A CA 1
ATOM 790 C C . ILE A 1 102 ? 12.693 -6.556 -16.142 1.00 91.25 102 ILE A C 1
ATOM 792 O O . ILE A 1 102 ? 11.541 -6.922 -16.394 1.00 91.25 102 ILE A O 1
ATOM 796 N N . LYS A 1 103 ? 13.077 -6.196 -14.917 1.00 92.56 103 LYS A N 1
ATOM 797 C CA . LYS A 1 103 ? 12.220 -6.210 -13.727 1.00 92.56 103 LYS A CA 1
ATOM 798 C C . LYS A 1 103 ? 12.394 -4.906 -12.943 1.00 92.56 103 LYS A C 1
ATOM 800 O O . LYS A 1 103 ? 13.520 -4.565 -12.590 1.00 92.56 103 LYS A O 1
ATOM 805 N N . LEU A 1 104 ? 11.285 -4.230 -12.646 1.00 90.81 104 LEU A N 1
ATOM 806 C CA . LEU A 1 104 ? 11.189 -3.217 -11.596 1.00 90.81 104 LEU A CA 1
ATOM 807 C C . LEU A 1 104 ? 10.437 -3.833 -10.418 1.00 90.81 104 LEU A C 1
ATOM 809 O O . LEU A 1 104 ? 9.339 -4.357 -10.602 1.00 90.81 104 LEU A O 1
ATOM 813 N N . GLU A 1 105 ? 11.024 -3.756 -9.235 1.00 90.62 105 GLU A N 1
ATOM 814 C CA . GLU A 1 105 ? 10.437 -4.244 -7.994 1.00 90.62 105 GLU A CA 1
ATOM 815 C C . GLU A 1 105 ? 10.500 -3.144 -6.934 1.00 90.62 105 GLU A C 1
ATOM 817 O O . GLU A 1 105 ? 11.546 -2.524 -6.732 1.00 90.62 105 GLU A O 1
ATOM 822 N N . LEU A 1 106 ? 9.366 -2.882 -6.297 1.00 87.56 106 LEU A N 1
ATOM 823 C CA . LEU A 1 106 ? 9.181 -1.889 -5.250 1.00 87.56 106 LEU A CA 1
ATOM 824 C C . LEU A 1 106 ? 8.804 -2.609 -3.957 1.00 87.56 106 LEU A C 1
ATOM 826 O O . LEU A 1 106 ? 8.064 -3.594 -3.982 1.00 87.56 106 LEU A O 1
ATOM 830 N N . GLU A 1 107 ? 9.281 -2.105 -2.824 1.00 87.88 107 GLU A N 1
ATOM 831 C CA . GLU A 1 107 ? 8.828 -2.592 -1.528 1.00 87.88 107 GLU A CA 1
ATOM 832 C C . GLU A 1 107 ? 7.313 -2.356 -1.361 1.00 87.88 107 GLU A C 1
ATOM 834 O O . GLU A 1 107 ? 6.856 -1.218 -1.518 1.00 87.88 107 GLU A O 1
ATOM 839 N N . PRO A 1 108 ? 6.523 -3.393 -1.020 1.00 87.25 108 PRO A N 1
ATOM 840 C CA . PRO A 1 108 ? 5.100 -3.226 -0.762 1.00 87.25 108 PRO A CA 1
ATOM 841 C C . PRO A 1 108 ? 4.870 -2.353 0.478 1.00 87.25 108 PRO A C 1
ATOM 843 O O . PRO A 1 108 ? 5.547 -2.500 1.498 1.00 87.25 108 PRO A O 1
ATOM 846 N N . ARG A 1 109 ? 3.893 -1.446 0.397 1.00 86.62 109 ARG A N 1
ATOM 847 C CA . ARG A 1 109 ? 3.577 -0.473 1.451 1.00 86.62 109 ARG A CA 1
ATOM 848 C C . ARG A 1 109 ? 2.126 -0.014 1.378 1.00 86.62 109 ARG A C 1
ATOM 850 O O . ARG A 1 109 ? 1.525 -0.072 0.310 1.00 86.62 109 ARG A O 1
ATOM 857 N N . CYS A 1 110 ? 1.603 0.490 2.491 1.00 88.44 110 CYS A N 1
ATOM 858 C CA . CYS A 1 110 ? 0.297 1.152 2.525 1.00 88.44 110 CYS A CA 1
ATOM 859 C C . CYS A 1 110 ? 0.471 2.661 2.426 1.00 88.44 110 CYS A C 1
ATOM 861 O O . CYS A 1 110 ? 1.333 3.221 3.114 1.00 88.44 110 CYS A O 1
ATOM 863 N N . ILE A 1 111 ? -0.365 3.305 1.617 1.00 85.06 111 ILE A N 1
ATOM 864 C CA . ILE A 1 111 ? -0.344 4.751 1.399 1.00 85.06 111 ILE A CA 1
ATOM 865 C C . ILE A 1 111 ? -1.480 5.350 2.229 1.00 85.06 111 ILE A C 1
ATOM 867 O O . ILE A 1 111 ? -2.658 5.140 1.949 1.00 85.06 111 ILE A O 1
ATOM 871 N N . ILE A 1 112 ? -1.134 6.043 3.317 1.00 84.88 112 ILE A N 1
ATOM 872 C CA . ILE A 1 112 ? -2.133 6.627 4.228 1.00 84.88 112 ILE A CA 1
ATOM 873 C C . ILE A 1 112 ? -2.496 8.036 3.768 1.00 84.88 112 ILE A C 1
ATOM 875 O O . ILE A 1 112 ? -3.670 8.366 3.619 1.00 84.88 112 ILE A O 1
ATOM 879 N N . ASP A 1 113 ? -1.467 8.837 3.518 1.00 81.19 113 ASP A N 1
ATOM 880 C CA . ASP A 1 113 ? -1.525 10.159 2.906 1.00 81.19 113 ASP A CA 1
ATOM 881 C C . ASP A 1 113 ? -0.265 10.363 2.048 1.00 81.19 113 ASP A C 1
ATOM 883 O O . ASP A 1 113 ? 0.583 9.472 1.973 1.00 81.19 113 ASP A O 1
ATOM 887 N N . GLU A 1 114 ? -0.133 11.532 1.417 1.00 70.12 114 GLU A N 1
ATOM 888 C CA . GLU A 1 114 ? 0.959 11.836 0.485 1.00 70.12 114 GLU A CA 1
ATOM 889 C C . GLU A 1 114 ? 2.362 11.622 1.076 1.00 70.12 114 GLU A C 1
ATOM 891 O O . GLU A 1 114 ? 3.278 11.256 0.355 1.00 70.12 114 GLU A O 1
ATOM 896 N N . ASN A 1 115 ? 2.565 11.845 2.377 1.00 73.56 115 ASN A N 1
ATOM 897 C CA . ASN A 1 115 ? 3.892 11.764 2.998 1.00 73.56 115 ASN A CA 1
ATOM 898 C C . ASN A 1 115 ? 3.985 10.675 4.074 1.00 73.56 115 ASN A C 1
ATOM 900 O O . ASN A 1 115 ? 4.996 10.575 4.774 1.00 73.56 115 ASN A O 1
ATOM 904 N N . ASN A 1 116 ? 2.937 9.872 4.238 1.00 84.38 116 ASN A N 1
ATOM 905 C CA . ASN A 1 116 ? 2.820 8.914 5.322 1.00 84.38 116 ASN A CA 1
ATOM 906 C C . ASN A 1 116 ? 2.545 7.528 4.762 1.00 84.38 116 ASN A C 1
ATOM 908 O O . ASN A 1 116 ? 1.405 7.114 4.534 1.00 84.38 116 ASN A O 1
ATOM 912 N N . HIS A 1 117 ? 3.634 6.802 4.559 1.00 86.88 117 HIS A N 1
ATOM 913 C CA . HIS A 1 117 ? 3.604 5.425 4.107 1.00 86.88 117 HIS A CA 1
ATOM 914 C C . HIS A 1 117 ? 3.957 4.491 5.261 1.00 86.88 117 HIS A C 1
ATOM 916 O O . HIS A 1 117 ? 4.709 4.847 6.173 1.00 86.88 117 HIS A O 1
ATOM 922 N N . LYS A 1 118 ? 3.403 3.282 5.221 1.00 91.50 118 LYS A N 1
ATOM 923 C CA . LYS A 1 118 ? 3.598 2.266 6.256 1.00 91.50 118 LYS A CA 1
ATOM 924 C C . LYS A 1 118 ? 4.200 1.010 5.664 1.00 91.50 118 LYS A C 1
ATOM 926 O O . LYS A 1 118 ? 3.750 0.550 4.615 1.00 91.50 118 LYS A O 1
ATOM 931 N N . HIS A 1 119 ? 5.194 0.451 6.350 1.00 92.50 119 HIS A N 1
ATOM 932 C CA . HIS A 1 119 ? 5.742 -0.845 5.966 1.00 92.50 119 HIS A CA 1
ATOM 933 C C . HIS A 1 119 ? 4.710 -1.939 6.225 1.00 92.50 119 HIS A C 1
ATOM 935 O O . HIS A 1 119 ? 3.937 -1.886 7.187 1.00 92.50 119 HIS A O 1
ATOM 941 N N . VAL A 1 120 ? 4.723 -2.967 5.384 1.00 93.31 120 VAL A N 1
ATOM 942 C CA . VAL A 1 120 ? 3.913 -4.165 5.604 1.00 93.31 120 VAL A CA 1
ATOM 943 C C . VAL A 1 120 ? 4.240 -4.760 6.975 1.00 93.31 120 VAL A C 1
ATOM 945 O O . VAL A 1 120 ? 5.400 -4.916 7.350 1.00 93.31 120 VAL A O 1
ATOM 948 N N . GLY A 1 121 ? 3.201 -5.080 7.745 1.00 95.56 121 GLY A N 1
ATOM 949 C CA . GLY A 1 121 ? 3.334 -5.551 9.123 1.00 95.56 121 GLY A CA 1
ATOM 950 C C . GLY A 1 121 ? 3.283 -4.442 10.180 1.00 95.56 121 GLY A C 1
ATOM 951 O O . GLY A 1 121 ? 3.070 -4.743 11.359 1.00 95.56 121 GLY A O 1
ATOM 952 N N . GLU A 1 122 ? 3.421 -3.169 9.797 1.00 96.19 122 GLU A N 1
ATOM 953 C CA . GLU A 1 122 ? 3.324 -2.051 10.733 1.00 96.19 122 GLU A CA 1
ATOM 954 C C . GLU A 1 122 ? 1.876 -1.849 11.197 1.00 96.19 122 GLU A C 1
ATOM 956 O O . GLU A 1 122 ? 0.929 -1.836 10.404 1.00 96.19 122 GLU A O 1
ATOM 961 N N . LYS A 1 123 ? 1.710 -1.665 12.511 1.00 96.25 123 LYS A N 1
ATOM 962 C CA . LYS A 1 123 ? 0.445 -1.238 13.110 1.00 96.25 123 LYS A CA 1
ATOM 963 C C . LYS A 1 123 ? 0.473 0.260 13.321 1.00 96.25 123 LYS A C 1
ATOM 965 O O . LYS A 1 123 ? 1.389 0.776 13.957 1.00 96.25 123 LYS A O 1
ATOM 970 N N . PHE A 1 124 ? -0.564 0.939 12.868 1.00 95.38 124 PHE A N 1
ATOM 971 C CA . PHE A 1 124 ? -0.699 2.377 13.024 1.00 95.38 124 PHE A CA 1
ATOM 972 C C . PHE A 1 124 ? -2.109 2.728 13.475 1.00 95.38 124 PHE A C 1
ATOM 974 O O . PHE A 1 124 ? -3.009 1.888 13.530 1.00 95.38 124 PHE A O 1
ATOM 981 N N . ARG A 1 125 ? -2.281 3.983 13.870 1.00 93.50 125 ARG A N 1
ATOM 982 C CA . ARG A 1 125 ? -3.553 4.497 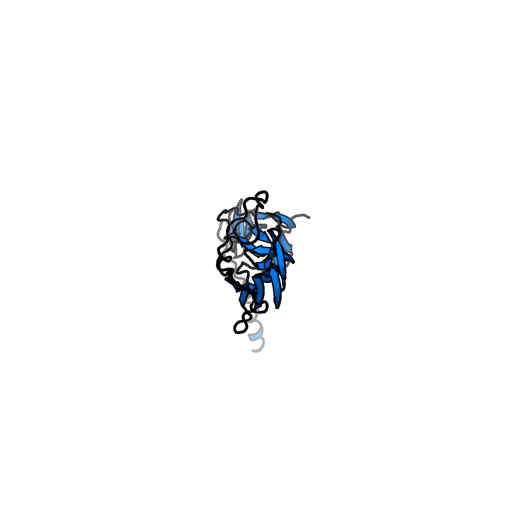14.343 1.00 93.50 125 ARG A CA 1
ATOM 983 C C . ARG A 1 125 ? -4.025 5.602 13.419 1.00 93.50 125 ARG A C 1
ATOM 985 O O . ARG A 1 125 ? -3.272 6.528 13.146 1.00 93.50 125 ARG A O 1
ATOM 992 N N . GLU A 1 126 ? -5.287 5.520 13.038 1.00 91.81 126 GLU A N 1
ATOM 993 C CA . GLU A 1 126 ? -6.008 6.566 12.325 1.00 91.81 126 GLU A CA 1
ATOM 994 C C . GLU A 1 126 ? -7.349 6.724 13.048 1.00 91.81 126 GLU A C 1
ATOM 996 O O . GLU A 1 126 ? -8.078 5.751 13.249 1.00 91.81 126 GLU A O 1
ATOM 1001 N N . GLU A 1 127 ? -7.613 7.929 13.552 1.00 88.56 127 GLU A N 1
ATOM 1002 C CA . GLU A 1 127 ? -8.779 8.225 14.394 1.00 88.56 127 GLU A CA 1
ATOM 1003 C C . GLU A 1 127 ? -8.906 7.289 15.618 1.00 88.56 127 GLU A C 1
ATOM 1005 O O . GLU A 1 127 ? -7.986 7.187 16.445 1.00 88.56 127 GLU A O 1
ATOM 1010 N N . SER A 1 128 ? -10.054 6.626 15.775 1.00 91.19 128 SER A N 1
ATOM 1011 C CA . SER A 1 128 ? -10.307 5.641 16.829 1.00 91.19 128 SER A CA 1
ATOM 1012 C C . SER A 1 128 ? -9.916 4.225 16.429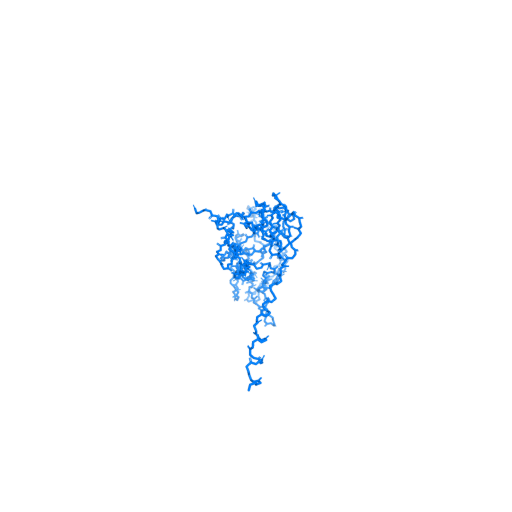 1.00 91.19 128 SER A C 1
ATOM 1014 O O . SER A 1 128 ? -10.152 3.321 17.217 1.00 91.19 128 SER A O 1
ATOM 1016 N N . PHE A 1 129 ? -9.314 3.987 15.263 1.00 94.88 129 PHE A N 1
ATOM 1017 C CA . PHE A 1 129 ? -9.046 2.633 14.778 1.00 94.88 129 PHE A CA 1
ATOM 1018 C C . PHE A 1 129 ? -7.554 2.306 14.759 1.00 94.88 129 PHE A C 1
ATOM 1020 O O . PHE A 1 129 ? -6.698 3.134 14.437 1.00 94.88 129 PHE A O 1
ATOM 1027 N N . GLN A 1 130 ? -7.239 1.066 15.129 1.00 97.00 130 GLN A N 1
ATOM 1028 C CA . GLN A 1 130 ? -5.939 0.468 14.884 1.00 97.00 130 GLN A CA 1
ATOM 1029 C C . GLN A 1 130 ? -5.977 -0.238 13.537 1.00 97.00 130 GLN A C 1
ATOM 1031 O O . GLN A 1 130 ? -6.774 -1.153 13.336 1.00 97.00 130 GLN A O 1
ATOM 1036 N N . TRP A 1 131 ? -5.063 0.150 12.665 1.00 96.88 131 TRP A N 1
ATOM 1037 C CA . TRP A 1 131 ? -4.852 -0.457 11.366 1.00 96.88 131 TRP A CA 1
ATOM 1038 C C . TRP A 1 131 ? -3.574 -1.283 11.371 1.00 96.88 131 TRP A C 1
ATOM 1040 O O . TRP A 1 131 ? -2.620 -0.979 12.089 1.00 96.88 131 TRP A O 1
ATOM 1050 N N . LEU A 1 132 ? -3.545 -2.317 10.542 1.00 96.81 132 LEU A N 1
ATOM 1051 C CA . LEU A 1 132 ? -2.338 -3.057 10.203 1.00 96.81 132 LEU A CA 1
ATOM 1052 C C . LEU A 1 132 ? -2.148 -2.994 8.687 1.00 96.81 132 LEU A C 1
ATOM 1054 O O . LEU A 1 132 ? -3.076 -3.261 7.920 1.00 96.81 132 LEU A O 1
ATOM 1058 N N . CYS A 1 133 ? -0.947 -2.609 8.273 1.00 95.19 133 CYS A N 1
ATOM 1059 C CA . CYS A 1 133 ? -0.585 -2.559 6.871 1.00 95.19 133 CYS A CA 1
ATOM 1060 C C . CYS A 1 133 ? -0.289 -3.963 6.321 1.00 95.19 133 CYS A C 1
ATOM 1062 O O . CYS A 1 133 ? 0.446 -4.738 6.940 1.00 95.19 133 CYS A O 1
ATOM 1064 N N . LEU A 1 134 ? -0.859 -4.282 5.162 1.00 93.44 134 LEU A N 1
ATOM 1065 C CA . LEU A 1 134 ? -0.677 -5.518 4.403 1.00 93.44 134 LEU A CA 1
ATOM 1066 C C . LEU A 1 134 ? -0.173 -5.180 2.995 1.00 93.44 134 LEU A C 1
ATOM 1068 O O . LEU A 1 134 ? -0.302 -4.054 2.531 1.00 93.44 134 LEU A O 1
ATOM 1072 N N . GLU A 1 135 ? 0.344 -6.174 2.274 1.00 89.06 135 GLU A N 1
ATOM 1073 C CA . GLU A 1 135 ? 0.799 -5.984 0.885 1.00 89.06 135 GLU A CA 1
ATOM 1074 C C . GLU A 1 135 ? -0.329 -5.563 -0.068 1.00 89.06 135 GLU A C 1
ATOM 1076 O O . GLU A 1 135 ? -0.076 -4.932 -1.087 1.00 89.06 135 GLU A O 1
ATOM 1081 N N . THR A 1 136 ? -1.573 -5.926 0.257 1.00 89.12 136 THR A N 1
ATOM 1082 C CA . THR A 1 136 ? -2.759 -5.694 -0.581 1.00 89.12 136 THR A CA 1
ATOM 1083 C C . THR A 1 136 ? -3.618 -4.515 -0.117 1.00 89.12 136 THR A C 1
ATOM 1085 O O . THR A 1 136 ? -4.680 -4.279 -0.690 1.00 89.12 136 THR A O 1
ATOM 1088 N N . GLY A 1 137 ? -3.239 -3.831 0.965 1.00 91.31 137 GLY A N 1
ATOM 1089 C CA . GLY A 1 137 ? -4.029 -2.758 1.571 1.00 91.31 137 GLY A CA 1
ATOM 1090 C C . GLY A 1 137 ? -3.939 -2.750 3.090 1.00 91.31 137 GLY A C 1
ATOM 1091 O O . GLY A 1 137 ? -3.001 -3.276 3.681 1.00 91.31 137 GLY A O 1
ATOM 1092 N N . ARG A 1 138 ? -4.941 -2.183 3.757 1.00 93.69 138 ARG A N 1
ATOM 1093 C CA . ARG A 1 138 ? -4.967 -2.040 5.220 1.00 93.69 138 ARG A CA 1
ATOM 1094 C C . ARG A 1 138 ? -6.241 -2.618 5.815 1.00 93.69 138 ARG A C 1
ATOM 1096 O O . ARG A 1 138 ? -7.324 -2.469 5.258 1.00 93.69 138 ARG A O 1
ATOM 1103 N N . TRP A 1 139 ? -6.118 -3.267 6.969 1.00 94.94 139 TRP A N 1
ATOM 1104 C CA . TRP A 1 139 ? -7.255 -3.810 7.727 1.00 94.94 139 TRP A CA 1
ATOM 1105 C C . TRP A 1 139 ? -7.287 -3.305 9.167 1.00 94.94 139 TRP A C 1
ATOM 1107 O O . TRP A 1 139 ? -6.252 -2.994 9.762 1.00 94.94 139 TRP A O 1
ATOM 1117 N N . VAL A 1 140 ? -8.484 -3.245 9.740 1.00 95.81 140 VAL A N 1
ATOM 1118 C CA . VAL A 1 140 ? -8.682 -2.836 11.132 1.00 95.81 140 VAL A CA 1
ATOM 1119 C C . VAL A 1 140 ? -8.451 -4.019 12.065 1.00 95.81 140 VAL A C 1
ATOM 1121 O O . VAL A 1 140 ? -9.036 -5.087 11.893 1.00 95.81 140 VAL A O 1
ATOM 1124 N N . THR A 1 141 ? -7.639 -3.825 13.102 1.00 96.31 141 THR A N 1
ATOM 1125 C CA . THR A 1 141 ? -7.360 -4.845 14.127 1.00 96.31 141 THR A CA 1
ATOM 1126 C C . THR A 1 141 ? -7.975 -4.529 15.489 1.00 96.31 141 THR A C 1
ATOM 1128 O O . THR A 1 141 ? -8.046 -5.414 16.344 1.00 96.31 141 THR A O 1
ATOM 1131 N N . GLY A 1 142 ? -8.442 -3.299 15.708 1.00 96.25 142 GLY A N 1
ATOM 1132 C CA . GLY A 1 142 ? -9.073 -2.885 16.959 1.00 96.25 142 GLY A CA 1
ATOM 1133 C C . GLY A 1 142 ? -9.436 -1.405 16.988 1.00 96.25 142 GLY A C 1
ATOM 1134 O O . GLY A 1 142 ? -9.258 -0.698 15.997 1.00 96.25 142 GLY A O 1
ATOM 1135 N N . CYS A 1 143 ? -9.915 -0.939 18.138 1.00 94.94 143 CYS A N 1
ATOM 1136 C CA . CYS A 1 143 ? -10.317 0.442 18.367 1.00 94.94 143 CYS A CA 1
ATOM 1137 C C . CYS A 1 143 ? -9.633 1.016 19.612 1.00 94.94 143 CYS A C 1
ATOM 1139 O O . CYS A 1 143 ? -9.424 0.315 20.600 1.00 94.94 143 CYS A O 1
ATOM 1141 N N . TYR A 1 144 ? -9.305 2.300 19.592 1.00 93.56 144 TYR A N 1
ATOM 1142 C CA . TYR A 1 144 ? -8.709 3.027 20.700 1.00 93.56 144 TYR A CA 1
ATOM 1143 C C . TYR A 1 144 ? -9.746 3.885 21.420 1.00 93.56 144 TYR A C 1
ATOM 1145 O O . TYR A 1 144 ? -10.493 4.628 20.792 1.00 93.56 144 TYR A O 1
ATOM 1153 N N . PHE A 1 145 ? -9.707 3.869 22.751 1.00 89.75 145 PHE A N 1
ATOM 1154 C CA . PHE A 1 145 ? -10.426 4.824 23.595 1.00 89.75 145 PHE A CA 1
ATOM 1155 C C . PHE A 1 145 ? -9.491 5.411 24.657 1.00 89.75 145 PHE A C 1
ATOM 1157 O O . PHE A 1 145 ? -8.477 4.801 25.001 1.00 89.75 145 PHE A O 1
ATOM 1164 N N . GLN A 1 146 ? -9.795 6.606 25.165 1.00 86.62 146 GLN A N 1
ATOM 1165 C CA . GLN A 1 146 ? -9.073 7.169 26.309 1.00 86.62 146 GLN A CA 1
ATOM 1166 C C . GLN A 1 146 ? -9.685 6.656 27.607 1.00 86.62 146 GLN A C 1
ATOM 1168 O O . GLN A 1 146 ? -10.896 6.749 27.807 1.00 86.62 146 GLN A O 1
ATOM 1173 N N . ASN A 1 147 ? -8.845 6.134 28.494 1.00 82.44 147 ASN A N 1
ATOM 1174 C CA . ASN A 1 147 ? -9.248 5.753 29.843 1.00 82.44 147 ASN A CA 1
ATOM 1175 C C . ASN A 1 147 ? -9.342 6.983 30.776 1.00 82.44 147 ASN A C 1
ATOM 1177 O O . ASN A 1 147 ? -9.069 8.116 30.376 1.00 82.44 147 ASN A O 1
ATOM 1181 N N . GLU A 1 148 ? -9.690 6.758 32.047 1.00 78.56 148 GLU A N 1
ATOM 1182 C CA . GLU A 1 148 ? -9.819 7.811 33.073 1.00 78.56 148 GLU A CA 1
ATOM 1183 C C . GLU A 1 148 ? -8.543 8.646 33.275 1.00 78.56 148 GLU A C 1
ATOM 1185 O O . GLU A 1 148 ? -8.615 9.803 33.690 1.00 78.56 148 GLU A O 1
ATOM 1190 N N . THR A 1 149 ? -7.367 8.083 32.982 1.00 80.81 149 THR A N 1
ATOM 1191 C CA . THR A 1 149 ? -6.075 8.772 33.117 1.00 80.81 149 THR A CA 1
ATOM 1192 C C . THR A 1 149 ? -5.671 9.531 31.848 1.00 80.81 149 THR A C 1
ATOM 1194 O O . THR A 1 149 ? -4.622 10.176 31.830 1.00 80.81 149 THR A O 1
ATOM 1197 N N . GLY A 1 150 ? -6.500 9.498 30.797 1.00 79.75 150 GLY A N 1
ATOM 1198 C CA . GLY A 1 150 ? -6.222 10.100 29.492 1.00 79.75 150 GLY A CA 1
ATOM 1199 C C . GLY A 1 150 ? -5.276 9.271 28.617 1.00 79.75 150 GLY A C 1
ATOM 1200 O O . GLY A 1 150 ? -4.827 9.749 27.576 1.00 79.75 150 GLY A O 1
ATOM 1201 N N . GLN A 1 151 ? -4.954 8.039 29.018 1.00 84.12 151 GLN A N 1
ATOM 1202 C CA . GLN A 1 151 ? -4.137 7.120 28.232 1.00 84.12 151 GLN A CA 1
ATOM 1203 C C . GLN A 1 151 ? -4.996 6.370 27.211 1.00 84.12 151 GLN A C 1
ATOM 1205 O O . GLN A 1 151 ? -6.096 5.900 27.510 1.00 84.12 151 GLN A O 1
ATOM 1210 N N . TRP A 1 152 ? -4.467 6.219 25.999 1.00 89.38 152 TRP A N 1
ATOM 1211 C CA . TRP A 1 152 ? -5.119 5.450 24.945 1.00 89.38 152 TRP A CA 1
ATOM 1212 C C . TRP A 1 152 ? -4.993 3.950 25.206 1.00 89.38 152 TRP A C 1
ATOM 1214 O O . TRP A 1 152 ? -3.890 3.418 25.308 1.00 89.38 152 TRP A O 1
ATOM 1224 N N . THR A 1 153 ? -6.133 3.276 25.284 1.00 92.25 153 THR A N 1
ATOM 1225 C CA . THR A 1 153 ? -6.251 1.831 25.484 1.00 92.25 153 THR A CA 1
ATOM 1226 C C . THR A 1 153 ? -6.843 1.203 24.229 1.00 92.25 153 THR A C 1
ATOM 1228 O O . THR A 1 153 ? -7.775 1.753 23.645 1.00 92.25 153 THR A O 1
ATOM 1231 N N . LEU A 1 154 ? -6.279 0.075 23.800 1.00 95.38 154 LEU A N 1
ATOM 1232 C CA . LEU A 1 154 ? -6.736 -0.681 22.636 1.00 95.38 154 LEU A CA 1
ATOM 1233 C C . LEU A 1 154 ? -7.765 -1.732 23.060 1.00 95.38 154 LEU A C 1
ATOM 1235 O O . LEU A 1 154 ? -7.486 -2.537 23.944 1.00 95.38 154 LEU A O 1
ATOM 1239 N N . LEU A 1 155 ? -8.901 -1.751 22.375 1.00 95.81 155 LEU A N 1
ATOM 1240 C CA . LEU A 1 155 ? -9.882 -2.829 22.374 1.00 95.81 155 LEU A CA 1
ATOM 1241 C C . LEU A 1 155 ? -9.721 -3.622 21.083 1.00 95.81 155 LEU A C 1
ATOM 1243 O O . LEU A 1 155 ? -9.717 -3.040 19.996 1.00 95.81 155 LEU A O 1
ATOM 1247 N N . LYS A 1 156 ? -9.597 -4.945 21.170 1.00 96.00 156 LYS A N 1
ATOM 1248 C CA . LYS A 1 156 ? -9.712 -5.792 19.978 1.00 96.00 156 LYS A CA 1
ATOM 1249 C C . LYS A 1 156 ? -11.156 -5.792 19.490 1.00 96.00 156 LYS A C 1
ATOM 1251 O O . LYS A 1 156 ? -12.091 -5.509 20.234 1.00 96.00 156 LYS A O 1
ATOM 1256 N N . ILE A 1 157 ? -11.342 -6.156 18.228 1.00 93.62 157 ILE A N 1
ATOM 1257 C CA . ILE A 1 157 ? -12.681 -6.349 17.670 1.00 93.62 157 ILE A CA 1
ATOM 1258 C C . ILE A 1 157 ? -13.416 -7.435 18.475 1.00 93.62 157 ILE A C 1
ATOM 1260 O O . ILE A 1 157 ? -12.916 -8.549 18.627 1.00 93.62 157 ILE A O 1
ATOM 1264 N N . GLY A 1 158 ? -14.609 -7.100 18.960 1.00 91.81 158 GLY A N 1
ATOM 1265 C CA . GLY A 1 158 ? -15.437 -7.907 19.853 1.00 91.81 158 GLY A CA 1
ATOM 1266 C C . GLY A 1 158 ? -15.231 -7.615 21.344 1.00 91.81 158 GLY A C 1
ATOM 1267 O O . GLY A 1 158 ? -15.962 -8.171 22.162 1.00 91.81 158 GLY A O 1
ATOM 1268 N N . GLU A 1 159 ? -14.269 -6.767 21.716 1.00 95.25 159 GLU A N 1
ATOM 1269 C CA . GLU A 1 159 ? -14.021 -6.399 23.112 1.00 95.25 159 GLU A CA 1
ATOM 1270 C C . GLU A 1 159 ? -14.807 -5.152 23.535 1.00 95.25 159 GLU A C 1
ATOM 1272 O O . GLU A 1 159 ? -15.134 -4.260 22.745 1.00 95.25 159 GLU A O 1
ATOM 1277 N N . ILE A 1 160 ? -15.079 -5.101 24.838 1.00 92.25 160 ILE A N 1
ATOM 1278 C CA . ILE A 1 160 ? -15.746 -3.992 25.511 1.00 92.25 160 ILE A CA 1
ATOM 1279 C C . ILE A 1 160 ? -14.806 -3.475 26.600 1.00 92.25 160 ILE A C 1
ATOM 1281 O O . ILE A 1 160 ? -14.291 -4.247 27.410 1.00 92.25 160 ILE A O 1
ATOM 1285 N N . GLY A 1 161 ? -14.590 -2.164 26.617 1.00 89.56 161 GLY A N 1
ATOM 1286 C CA . GLY A 1 161 ? -13.868 -1.443 27.658 1.00 89.56 161 GLY A CA 1
ATOM 1287 C C . GLY A 1 161 ? -14.815 -0.622 28.521 1.00 89.56 161 GLY A C 1
ATOM 1288 O O . GLY A 1 161 ? -15.894 -0.228 28.086 1.00 89.56 161 GLY A O 1
ATOM 1289 N N . TYR A 1 162 ? -14.392 -0.319 29.744 1.00 85.12 162 TYR A N 1
ATOM 1290 C CA . TYR A 1 162 ? -15.163 0.515 30.661 1.00 85.12 162 TYR A CA 1
ATOM 1291 C C . TYR A 1 162 ? -14.313 1.675 31.169 1.00 85.12 162 TYR A C 1
ATOM 1293 O O . TYR A 1 162 ? -13.151 1.496 31.536 1.00 85.12 162 TYR A O 1
ATOM 1301 N N . ASN A 1 163 ? -14.919 2.856 31.199 1.00 83.31 163 ASN A N 1
ATOM 1302 C CA . ASN A 1 163 ? -14.360 4.083 31.747 1.00 83.31 163 ASN A CA 1
ATOM 1303 C C . ASN A 1 163 ? -15.442 4.728 32.634 1.00 83.31 163 ASN A C 1
ATOM 1305 O O . ASN A 1 163 ? -16.351 5.404 32.145 1.00 83.31 163 ASN A O 1
ATOM 1309 N N . GLY A 1 164 ? -15.419 4.424 33.935 1.00 79.62 164 GLY A N 1
ATOM 1310 C CA . GLY A 1 164 ? -16.495 4.761 34.866 1.00 79.62 164 GLY A CA 1
ATOM 1311 C C . GLY A 1 164 ? -17.881 4.272 34.411 1.00 79.62 164 GLY A C 1
ATOM 1312 O O . GLY A 1 164 ? -18.157 3.069 34.356 1.00 79.62 164 GLY A O 1
ATOM 1313 N N . LEU A 1 165 ? -18.765 5.232 34.116 1.00 77.38 165 LEU A N 1
ATOM 1314 C CA . LEU A 1 165 ? -20.135 5.000 33.633 1.00 77.38 165 LEU A CA 1
ATOM 1315 C C . LEU A 1 165 ? -20.222 4.810 32.113 1.00 77.38 165 LEU A C 1
ATOM 1317 O O . LEU A 1 165 ? -21.297 4.489 31.612 1.00 77.38 165 LEU A O 1
ATOM 1321 N N . VAL A 1 166 ? -19.124 5.017 31.385 1.00 82.50 166 VAL A N 1
ATOM 1322 C CA . VAL A 1 166 ? -19.079 4.889 29.928 1.00 82.50 166 VAL A CA 1
ATOM 1323 C C . VAL A 1 166 ? -18.590 3.493 29.556 1.00 82.50 166 VAL A C 1
ATOM 1325 O O . VAL A 1 166 ? -17.541 3.029 30.011 1.00 82.50 166 VAL A O 1
ATOM 1328 N N . ARG A 1 167 ? -19.369 2.816 28.720 1.00 84.25 167 ARG A N 1
ATOM 1329 C CA . ARG A 1 167 ? -19.041 1.561 28.057 1.00 84.25 167 ARG A CA 1
ATOM 1330 C C . ARG A 1 167 ? -18.541 1.877 26.653 1.00 84.25 167 ARG A C 1
ATOM 1332 O O . ARG A 1 167 ? -19.225 2.547 25.890 1.00 84.25 167 ARG A O 1
ATOM 1339 N N . HIS A 1 168 ? -17.357 1.388 26.323 1.00 89.44 168 HIS A N 1
ATOM 1340 C CA . HIS A 1 168 ? -16.735 1.510 25.012 1.00 89.44 168 HIS A CA 1
ATOM 1341 C C . HIS A 1 168 ? -16.795 0.158 24.315 1.00 89.44 168 HIS A C 1
ATOM 1343 O O . HIS A 1 168 ? -16.333 -0.833 24.875 1.00 89.44 168 HIS A O 1
ATOM 1349 N N . THR A 1 169 ? -17.316 0.109 23.099 1.00 89.62 169 THR A N 1
ATOM 1350 C CA . THR A 1 169 ? -17.454 -1.131 22.333 1.00 89.62 169 THR A CA 1
ATOM 1351 C C . THR A 1 169 ? -16.731 -0.983 21.000 1.00 89.62 169 THR A C 1
ATOM 1353 O O . THR A 1 169 ? -16.889 0.027 20.312 1.00 89.62 169 THR A O 1
ATOM 1356 N N . CYS A 1 170 ? -15.934 -1.992 20.649 1.00 93.25 170 CYS A N 1
ATOM 1357 C CA . CYS A 1 170 ? -15.312 -2.132 19.337 1.00 93.25 170 CYS A CA 1
ATOM 1358 C C . CYS A 1 170 ? -15.814 -3.425 18.708 1.00 93.25 170 CYS A C 1
ATOM 1360 O O . CYS A 1 170 ? -15.451 -4.506 19.165 1.00 93.25 170 CYS A O 1
ATOM 1362 N N . ASP A 1 171 ? -16.650 -3.357 17.683 1.00 90.94 171 ASP A N 1
ATOM 1363 C CA . ASP A 1 171 ? -17.267 -4.540 17.092 1.00 90.94 171 ASP A CA 1
ATOM 1364 C C . ASP A 1 171 ? -17.456 -4.411 15.580 1.00 90.94 171 ASP A C 1
ATOM 1366 O O . ASP A 1 171 ? -17.230 -3.366 14.975 1.00 90.94 171 ASP A O 1
ATOM 1370 N N . ARG A 1 172 ? -17.796 -5.529 14.935 1.00 85.38 172 ARG A N 1
ATOM 1371 C CA . ARG A 1 172 ? -18.206 -5.522 13.530 1.00 85.38 172 ARG A CA 1
ATOM 1372 C C . ARG A 1 172 ? -19.701 -5.303 13.452 1.00 85.38 172 ARG A C 1
ATOM 1374 O O . ARG A 1 172 ? -20.450 -5.871 14.249 1.00 85.38 172 ARG A O 1
ATOM 1381 N N . TYR A 1 173 ? -20.131 -4.560 12.442 1.00 74.69 173 TYR A N 1
ATOM 1382 C CA . TYR A 1 173 ? -21.550 -4.390 12.182 1.00 74.69 173 TYR A CA 1
ATOM 1383 C C . TYR A 1 173 ? -22.176 -5.759 11.883 1.00 74.69 173 TYR A C 1
ATOM 1385 O O . TYR A 1 173 ? -21.717 -6.472 10.989 1.00 74.69 173 TYR A O 1
ATOM 1393 N N . LYS A 1 174 ? -23.207 -6.153 12.641 1.00 71.50 174 LYS A N 1
ATOM 1394 C CA . LYS A 1 174 ? -23.802 -7.500 12.532 1.00 71.50 174 LYS A CA 1
ATOM 1395 C C . LYS A 1 174 ? -24.330 -7.788 11.128 1.00 71.50 174 LYS A C 1
ATOM 1397 O O . LYS A 1 174 ? -24.102 -8.873 10.603 1.00 71.50 174 LYS A O 1
ATOM 1402 N N . ASP A 1 175 ? -24.972 -6.793 10.524 1.00 72.62 175 ASP A N 1
ATOM 1403 C CA . ASP A 1 175 ? -25.586 -6.914 9.199 1.00 72.62 175 ASP A CA 1
ATOM 1404 C C . ASP A 1 175 ? -24.579 -6.700 8.058 1.00 72.62 175 ASP A C 1
ATOM 1406 O O . ASP A 1 175 ? -24.842 -7.065 6.915 1.00 72.62 175 ASP A O 1
ATOM 1410 N N . ASN A 1 176 ? -23.410 -6.122 8.359 1.00 72.38 176 ASN A N 1
ATOM 1411 C CA . ASN A 1 176 ? -22.345 -5.890 7.392 1.00 72.38 176 ASN A CA 1
ATOM 1412 C C . ASN A 1 176 ? -20.966 -6.096 8.047 1.00 72.38 176 ASN A C 1
ATOM 1414 O O . ASN A 1 176 ? -20.355 -5.135 8.521 1.00 72.38 176 ASN A O 1
ATOM 1418 N N . PRO A 1 177 ? -20.428 -7.329 8.046 1.00 75.62 177 PRO A N 1
ATOM 1419 C CA . PRO A 1 177 ? -19.152 -7.629 8.695 1.00 75.62 177 PRO A CA 1
ATOM 1420 C C . PRO A 1 177 ? -17.951 -6.939 8.028 1.00 75.62 177 PRO A C 1
ATOM 1422 O O . PRO A 1 177 ? -16.850 -6.977 8.578 1.00 75.62 177 PRO A O 1
ATOM 1425 N N . GLY A 1 178 ? -18.152 -6.315 6.860 1.00 83.12 178 GLY A N 1
ATOM 1426 C CA . GLY A 1 178 ? -17.175 -5.455 6.200 1.00 83.12 178 GLY A CA 1
ATOM 1427 C C . GLY A 1 178 ? -17.025 -4.075 6.843 1.00 83.12 178 GLY A C 1
ATOM 1428 O O . GLY A 1 178 ? -16.186 -3.305 6.390 1.00 83.12 178 GLY A O 1
ATOM 1429 N N . LEU A 1 179 ? -17.796 -3.755 7.886 1.00 85.62 179 LEU A N 1
ATOM 1430 C CA . LEU A 1 179 ? -17.684 -2.519 8.657 1.00 85.62 179 LEU A CA 1
ATOM 1431 C C . LEU A 1 179 ? -17.304 -2.819 10.108 1.00 85.62 179 LEU A C 1
ATOM 1433 O O . LEU A 1 179 ? -17.856 -3.723 10.740 1.00 85.62 179 LEU A O 1
ATOM 1437 N N . VAL A 1 180 ? -16.382 -2.022 10.639 1.00 87.38 180 VAL A N 1
ATOM 1438 C CA . VAL A 1 180 ? -16.053 -1.975 12.065 1.00 87.38 180 VAL A CA 1
ATOM 1439 C C . VAL A 1 180 ? -16.611 -0.689 12.639 1.00 87.38 180 VAL A C 1
ATOM 1441 O O . VAL A 1 180 ? -16.488 0.376 12.035 1.00 87.38 180 VAL A O 1
ATOM 1444 N N . GLN A 1 181 ? -17.211 -0.804 13.812 1.00 88.12 181 GLN A N 1
ATOM 1445 C CA . GLN A 1 181 ? -17.787 0.293 14.556 1.00 88.12 181 GLN A CA 1
ATOM 1446 C C . GLN A 1 181 ? -17.077 0.428 15.898 1.00 88.12 181 GLN A C 1
ATOM 1448 O O . GLN A 1 181 ? -16.851 -0.542 16.623 1.00 88.12 181 GLN A O 1
ATOM 1453 N N . TYR A 1 182 ? -16.776 1.671 16.241 1.00 88.88 182 TYR A N 1
ATOM 1454 C CA . TYR A 1 182 ? -16.467 2.082 17.594 1.00 88.88 182 TYR A CA 1
ATOM 1455 C C . TYR A 1 182 ? -17.620 2.934 18.113 1.00 88.88 182 TYR A C 1
ATOM 1457 O O . TYR A 1 182 ? -18.033 3.899 17.464 1.00 88.88 182 TYR A O 1
ATOM 1465 N N . HIS A 1 183 ? -18.137 2.592 19.289 1.00 86.12 183 HIS A N 1
ATOM 1466 C CA . HIS A 1 183 ? -19.148 3.409 19.946 1.00 86.12 183 HIS A CA 1
ATOM 1467 C C . HIS A 1 183 ? -18.973 3.459 21.459 1.00 86.12 183 HIS A C 1
ATOM 1469 O O . HIS A 1 183 ? -18.496 2.506 22.080 1.00 86.12 183 HIS A O 1
ATOM 1475 N N . ALA A 1 184 ? -19.365 4.588 22.045 1.00 86.00 184 ALA A N 1
ATOM 1476 C CA . ALA A 1 184 ? -19.383 4.798 23.485 1.00 86.00 184 ALA A CA 1
ATOM 1477 C C . ALA A 1 184 ? -20.808 5.105 23.966 1.00 86.00 184 ALA A C 1
ATOM 1479 O O . ALA A 1 184 ? -21.472 5.988 23.423 1.00 86.00 184 ALA A O 1
ATOM 1480 N N . GLU A 1 185 ? -21.262 4.388 24.992 1.00 79.38 185 GLU A N 1
ATOM 1481 C CA . GLU A 1 185 ? -22.604 4.516 25.566 1.00 79.38 185 GLU A CA 1
ATOM 1482 C C . GLU A 1 185 ? -22.572 4.537 27.098 1.00 79.38 185 GLU A C 1
ATOM 1484 O O . GLU A 1 185 ? -21.613 4.081 27.722 1.00 79.38 185 GLU A O 1
ATOM 1489 N N . ILE A 1 186 ? -23.618 5.076 27.729 1.00 77.62 186 ILE A N 1
ATOM 1490 C CA . ILE A 1 186 ? -23.772 4.956 29.183 1.00 77.62 186 ILE A CA 1
ATOM 1491 C C . ILE A 1 186 ? -24.181 3.523 29.505 1.00 77.62 186 ILE A C 1
ATOM 1493 O O . ILE A 1 186 ? -25.087 2.967 28.891 1.00 77.62 186 ILE A O 1
ATOM 1497 N N . ARG A 1 187 ? -23.521 2.953 30.506 1.00 72.56 187 ARG A N 1
ATOM 1498 C CA . ARG A 1 187 ? -23.844 1.649 31.075 1.00 72.56 187 ARG A CA 1
ATOM 1499 C C . ARG A 1 187 ? -25.302 1.574 31.529 1.00 72.56 187 ARG A C 1
ATOM 1501 O O . ARG A 1 187 ? -25.741 2.376 32.351 1.00 72.56 187 ARG A O 1
ATOM 1508 N N . ASP A 1 188 ? -26.019 0.576 31.033 1.00 71.12 188 ASP A N 1
ATOM 1509 C CA . ASP A 1 188 ? -27.379 0.209 31.435 1.00 71.12 188 ASP A CA 1
ATOM 1510 C C . ASP A 1 188 ? -27.396 -0.836 32.566 1.00 71.12 188 ASP A C 1
ATOM 1512 O O . ASP A 1 188 ? -28.395 -0.988 33.270 1.00 71.12 188 ASP A O 1
ATOM 1516 N N . ASP A 1 189 ? -26.266 -1.512 32.787 1.00 70.50 189 ASP A N 1
ATOM 1517 C CA . ASP A 1 189 ? -26.070 -2.552 33.798 1.00 70.50 189 ASP A CA 1
ATOM 1518 C C . ASP A 1 189 ? -25.836 -2.010 35.220 1.00 70.50 189 ASP A C 1
ATOM 1520 O O . ASP A 1 189 ? -25.892 -2.767 36.192 1.00 70.50 189 ASP A O 1
ATOM 1524 N N . ILE A 1 190 ? -25.599 -0.702 35.366 1.00 65.12 190 ILE A N 1
ATOM 1525 C CA . ILE A 1 190 ? -25.449 -0.038 36.665 1.00 65.12 190 ILE A CA 1
ATOM 1526 C C . ILE A 1 190 ? -26.572 0.988 36.850 1.00 65.12 190 ILE A C 1
ATOM 1528 O O . ILE A 1 190 ? -26.654 1.947 36.081 1.00 65.12 190 ILE A O 1
ATOM 1532 N N . PRO A 1 191 ? -27.394 0.881 37.913 1.00 58.94 191 PRO A N 1
ATOM 1533 C CA . PRO A 1 191 ? -28.361 1.919 38.236 1.00 58.94 191 PRO A CA 1
ATOM 1534 C C . PRO A 1 191 ? -27.627 3.204 38.640 1.00 58.94 191 PRO A C 1
ATOM 1536 O O . PRO A 1 191 ? -27.103 3.313 39.750 1.00 58.94 191 PRO A O 1
ATOM 1539 N N . PHE A 1 192 ? -27.607 4.202 37.755 1.00 58.53 192 PHE A N 1
ATOM 1540 C CA . PHE A 1 192 ? -27.119 5.540 38.077 1.00 58.53 192 PHE A CA 1
ATOM 1541 C C . PHE A 1 192 ? -28.304 6.479 38.333 1.00 58.53 192 PHE A C 1
ATOM 1543 O O . PHE A 1 192 ? -29.272 6.527 37.577 1.00 58.53 192 PHE A O 1
ATOM 1550 N N . LYS A 1 193 ? -28.246 7.229 39.437 1.00 50.03 193 LYS A N 1
ATOM 1551 C CA . LYS A 1 193 ? -29.170 8.336 39.707 1.00 50.03 193 LYS A CA 1
ATOM 1552 C C . LYS A 1 193 ? -28.459 9.628 39.338 1.00 50.03 193 LYS A C 1
ATOM 1554 O O . LYS A 1 193 ? -27.451 9.947 39.964 1.00 50.03 193 LYS A O 1
ATOM 1559 N N . THR A 1 194 ? -28.983 10.388 38.383 1.00 47.22 194 THR A N 1
ATOM 1560 C CA . THR A 1 194 ? -28.579 11.784 38.169 1.00 47.22 194 THR A CA 1
ATOM 1561 C C . THR A 1 194 ? -28.955 12.570 39.431 1.00 47.22 194 THR A C 1
ATOM 1563 O O . THR A 1 194 ? -30.146 12.646 39.746 1.00 47.22 194 THR A O 1
ATOM 1566 N N . PRO A 1 195 ? -28.006 13.101 40.228 1.00 45.91 195 PRO A N 1
ATOM 1567 C CA . PRO A 1 195 ? -28.363 13.829 41.440 1.00 45.91 195 PRO A CA 1
ATOM 1568 C C . PRO A 1 195 ? -29.073 15.133 41.044 1.00 45.91 195 PRO A C 1
ATOM 1570 O O . PRO A 1 195 ? -28.477 15.918 40.311 1.00 45.91 195 PRO A O 1
ATOM 1573 N N . PRO A 1 196 ? -30.300 15.412 41.523 1.00 48.19 196 PRO A N 1
ATOM 1574 C CA . PRO A 1 196 ? -31.036 16.607 41.105 1.00 48.19 196 PRO A CA 1
ATOM 1575 C C . PRO A 1 196 ? -30.399 17.915 41.575 1.00 48.19 196 PRO A C 1
ATOM 1577 O O . PRO A 1 196 ? -30.640 18.946 40.970 1.00 48.19 196 PRO A O 1
ATOM 1580 N N . ASN A 1 197 ? -29.617 17.888 42.659 1.00 50.75 197 ASN A N 1
ATOM 1581 C CA . ASN A 1 197 ? -28.988 19.060 43.262 1.00 50.75 197 ASN A CA 1
ATOM 1582 C C . ASN A 1 197 ? -27.828 18.612 44.164 1.00 50.75 197 ASN A C 1
ATOM 1584 O O . ASN A 1 197 ? -28.059 17.975 45.193 1.00 50.75 197 ASN A O 1
ATOM 1588 N N . LYS A 1 198 ? -26.583 18.965 43.836 1.00 47.72 198 LYS A N 1
ATOM 1589 C CA . LYS A 1 198 ? -25.475 18.928 44.803 1.00 47.72 198 LYS A CA 1
ATOM 1590 C C . LYS A 1 198 ? -24.711 20.244 44.695 1.00 47.72 198 LYS A C 1
ATOM 1592 O O . LYS A 1 198 ? -23.959 20.451 43.752 1.00 47.72 198 LYS A O 1
ATOM 1597 N N . GLY A 1 199 ? -24.984 21.153 45.631 1.00 49.09 199 GLY A N 1
ATOM 1598 C CA . GLY A 1 199 ? -24.275 22.426 45.744 1.00 49.09 199 GLY A CA 1
ATOM 1599 C C . GLY A 1 199 ? -22.781 22.220 46.002 1.00 49.09 199 GLY A C 1
ATOM 1600 O O . GLY A 1 199 ? -22.380 21.235 46.628 1.00 49.09 199 GLY A O 1
ATOM 1601 N N . GLU A 1 200 ? -21.965 23.148 45.503 1.00 46.28 200 GLU A N 1
ATOM 1602 C CA . GLU A 1 200 ? -20.507 23.127 45.640 1.00 46.28 200 GLU A CA 1
ATOM 1603 C C . GLU A 1 200 ? -20.074 23.212 47.110 1.00 46.28 200 GLU A C 1
ATOM 1605 O O . GLU A 1 200 ? -20.417 24.152 47.833 1.00 46.28 200 GLU A O 1
ATOM 1610 N N . ASN A 1 201 ? -19.273 22.243 47.554 1.00 44.91 201 ASN A N 1
ATOM 1611 C CA . ASN A 1 201 ? -18.666 22.260 48.879 1.00 44.91 201 ASN A CA 1
ATOM 1612 C C . ASN A 1 201 ? -17.343 23.044 48.828 1.00 44.91 201 ASN A C 1
ATOM 1614 O O . ASN A 1 201 ? -16.348 22.553 48.300 1.00 44.91 201 ASN A O 1
ATOM 1618 N N . LYS A 1 202 ? -17.327 24.263 49.383 1.00 50.84 202 LYS A N 1
ATOM 1619 C CA . LYS A 1 202 ? -16.186 25.203 49.337 1.00 50.84 202 LYS A CA 1
ATOM 1620 C C . LYS A 1 202 ? -15.007 24.848 50.262 1.00 50.84 202 LYS A C 1
ATOM 1622 O O . LYS A 1 202 ? -14.032 25.590 50.298 1.00 50.84 202 LYS A O 1
ATOM 1627 N N . ASN A 1 203 ? -15.082 23.739 51.002 1.00 43.31 203 ASN A N 1
ATOM 1628 C CA . ASN A 1 203 ? -14.070 23.341 51.995 1.00 43.31 203 ASN A CA 1
ATOM 1629 C C . ASN A 1 203 ? -13.033 22.328 51.479 1.00 43.31 203 ASN A C 1
ATOM 1631 O O . ASN A 1 203 ? -12.222 21.835 52.259 1.00 43.31 203 ASN A O 1
ATOM 1635 N N . LEU A 1 204 ? -13.050 21.999 50.186 1.00 39.03 204 LEU A N 1
ATOM 1636 C CA . LEU A 1 204 ? -12.023 21.170 49.556 1.00 39.03 204 LEU A CA 1
ATOM 1637 C C . LEU A 1 204 ? -11.118 22.056 48.684 1.00 39.03 204 LEU A C 1
ATOM 1639 O O . LEU A 1 204 ? -11.636 22.945 48.002 1.00 39.03 204 LEU A O 1
ATOM 1643 N N . PRO A 1 205 ? -9.786 21.830 48.666 1.00 37.53 205 PRO A N 1
ATOM 1644 C CA . PRO A 1 205 ? -8.929 22.408 47.635 1.00 37.53 205 PRO A CA 1
ATOM 1645 C C . PRO A 1 205 ? -9.519 22.046 46.273 1.00 37.53 205 PRO A C 1
ATOM 1647 O O . PRO A 1 205 ? -9.987 20.917 46.115 1.00 37.53 205 PRO A O 1
ATOM 1650 N N . GLN A 1 206 ? -9.530 22.984 45.320 1.00 34.09 206 GLN A N 1
ATOM 1651 C CA . GLN A 1 206 ? -10.087 22.741 43.988 1.00 34.09 206 GLN A CA 1
ATOM 1652 C C . GLN A 1 206 ? -9.448 21.483 43.394 1.00 34.09 206 GLN A C 1
ATOM 1654 O O . GLN A 1 206 ? -8.302 21.495 42.945 1.00 34.09 206 GLN A O 1
ATOM 1659 N N . PHE A 1 207 ? -10.197 20.382 43.410 1.00 36.34 207 PHE A N 1
ATOM 1660 C CA . PHE A 1 207 ? -9.875 19.233 42.595 1.00 36.34 207 PHE A CA 1
ATOM 1661 C C . PHE A 1 207 ? -9.955 19.735 41.162 1.00 36.34 207 PHE A C 1
ATOM 1663 O O . PHE A 1 207 ? -11.000 20.220 40.727 1.00 36.34 207 PHE A O 1
ATOM 1670 N N . VAL A 1 208 ? -8.852 19.636 40.424 1.00 34.44 208 VAL A N 1
ATOM 1671 C CA . VAL A 1 208 ? -8.927 19.644 38.966 1.00 34.44 208 VAL A CA 1
ATOM 1672 C C . VAL A 1 208 ? -9.642 18.347 38.606 1.00 34.44 208 VAL A C 1
ATOM 1674 O O . VAL A 1 208 ? -9.016 17.309 38.391 1.00 34.44 208 VAL A O 1
ATOM 1677 N N . ASP A 1 209 ? -10.969 18.390 38.675 1.00 38.88 209 ASP A N 1
ATOM 1678 C CA . ASP A 1 209 ? -11.834 17.267 38.390 1.00 38.88 209 ASP A CA 1
ATOM 1679 C C . ASP A 1 209 ? -11.774 17.011 36.886 1.00 38.88 209 ASP A C 1
ATOM 1681 O O . ASP A 1 209 ? -12.421 17.670 36.073 1.00 38.88 209 ASP A O 1
ATOM 1685 N N . LYS A 1 210 ? -10.885 16.094 36.502 1.00 37.66 210 LYS A N 1
ATOM 1686 C CA . LYS A 1 210 ? -10.827 15.553 35.145 1.00 37.66 210 LYS A CA 1
ATOM 1687 C C . LYS A 1 210 ? -11.856 14.439 34.939 1.00 37.66 210 LYS A C 1
ATOM 1689 O O . LYS A 1 210 ? -11.928 13.906 33.833 1.00 37.66 210 LYS A O 1
ATOM 1694 N N . ARG A 1 211 ? -12.656 14.073 35.952 1.00 42.44 211 ARG A N 1
ATOM 1695 C CA . ARG A 1 211 ? -13.761 13.133 35.765 1.00 42.44 211 ARG A CA 1
ATOM 1696 C C . ARG A 1 211 ? -14.913 13.905 35.143 1.00 42.44 211 ARG A C 1
ATOM 1698 O O . ARG A 1 211 ? -15.625 14.612 35.834 1.00 42.44 211 ARG A O 1
ATOM 1705 N N . LEU A 1 212 ? -15.043 13.753 33.825 1.00 42.06 212 LEU A N 1
ATOM 1706 C CA . LEU A 1 212 ? -16.260 13.996 33.047 1.00 42.06 212 LEU A CA 1
ATOM 1707 C C . LEU A 1 212 ? -16.929 15.349 33.349 1.00 42.06 212 LEU A C 1
ATOM 1709 O O . LEU A 1 212 ? -17.741 15.479 34.261 1.00 42.06 212 LEU A O 1
ATOM 1713 N N . LYS A 1 213 ? -16.618 16.357 32.522 1.00 33.28 213 LYS A N 1
ATOM 1714 C CA . LYS A 1 213 ? -17.378 17.615 32.453 1.00 33.28 213 LYS A CA 1
ATOM 1715 C C . LYS A 1 213 ? -18.890 17.319 32.505 1.00 33.28 213 LYS A C 1
ATOM 1717 O O . LYS A 1 213 ? -19.338 16.326 31.949 1.00 33.28 213 LYS A O 1
ATOM 1722 N N . ASN A 1 214 ? -19.664 18.208 33.132 1.00 39.47 214 ASN A N 1
ATOM 1723 C CA . ASN A 1 214 ? -21.121 18.109 33.355 1.00 39.47 214 ASN A CA 1
ATOM 1724 C C . ASN A 1 214 ? -21.996 17.946 32.089 1.00 39.47 214 ASN A C 1
ATOM 1726 O O . ASN A 1 214 ? -23.220 17.889 32.188 1.00 39.47 214 ASN A O 1
ATOM 1730 N N . THR A 1 215 ? -21.395 17.861 30.908 1.00 33.34 215 THR A N 1
ATOM 1731 C CA . THR A 1 215 ? -22.019 17.358 29.690 1.00 33.34 215 THR A CA 1
ATOM 1732 C C . THR A 1 215 ? -21.465 15.957 29.413 1.00 33.34 215 THR A C 1
ATOM 1734 O O . THR A 1 215 ? -20.247 15.826 29.257 1.00 33.34 215 THR A O 1
ATOM 1737 N N . PRO A 1 216 ? -22.314 14.906 29.353 1.00 40.44 216 PRO A N 1
ATOM 1738 C CA . PRO A 1 216 ? -21.869 13.589 28.917 1.00 40.44 216 PRO A CA 1
ATOM 1739 C C . PRO A 1 216 ? -21.093 13.755 27.612 1.00 40.44 216 PRO A C 1
ATOM 1741 O O . PRO A 1 216 ? -21.538 14.503 26.739 1.00 40.44 216 PRO A O 1
ATOM 1744 N N . ILE A 1 217 ? -19.924 13.113 27.523 1.00 45.16 217 ILE A N 1
ATOM 1745 C CA . ILE A 1 217 ? -19.135 13.019 26.290 1.00 45.16 217 ILE A CA 1
ATOM 1746 C C . ILE A 1 217 ? -20.123 12.740 25.159 1.00 45.16 217 ILE A C 1
ATOM 1748 O O . ILE A 1 217 ? -20.867 11.762 25.240 1.00 45.16 217 ILE A O 1
ATOM 1752 N N . GLU A 1 218 ? -20.188 13.645 24.179 1.00 47.50 218 GLU A N 1
ATOM 1753 C CA . GLU A 1 218 ? -21.054 13.499 23.013 1.00 47.50 218 GLU A CA 1
ATOM 1754 C C . GLU A 1 218 ? -20.878 12.084 22.467 1.00 47.50 218 GLU A C 1
ATOM 1756 O O . GLU A 1 218 ? -19.748 11.646 22.231 1.00 47.50 218 GLU A O 1
ATOM 1761 N N . TRP A 1 219 ? -21.994 11.358 22.369 1.00 59.03 219 TRP A N 1
ATOM 1762 C CA . TRP A 1 219 ? -22.088 9.982 21.895 1.00 59.03 219 TRP A CA 1
ATOM 1763 C C . TRP A 1 219 ? -21.154 9.779 20.707 1.00 59.03 219 TRP A C 1
ATOM 1765 O O . TRP A 1 219 ? -21.435 10.220 19.594 1.00 59.03 219 TRP A O 1
ATOM 1775 N N . THR A 1 220 ? -19.990 9.184 20.964 1.00 67.25 220 THR A N 1
ATOM 1776 C CA . THR A 1 220 ? -18.980 9.043 19.924 1.00 67.25 220 THR A CA 1
ATOM 1777 C C . THR A 1 220 ? -19.295 7.761 19.197 1.00 67.25 220 THR A C 1
ATOM 1779 O O . THR A 1 220 ? -19.210 6.681 19.778 1.00 67.25 220 THR A O 1
ATOM 1782 N N . HIS A 1 221 ? -19.691 7.900 17.942 1.00 77.44 221 HIS A N 1
ATOM 1783 C CA . HIS A 1 221 ? -19.952 6.801 17.033 1.00 77.44 221 HIS A CA 1
ATOM 1784 C C . HIS A 1 221 ? -19.085 7.020 15.804 1.00 77.44 221 HIS A C 1
ATOM 1786 O O . HIS A 1 221 ? -19.138 8.079 15.181 1.00 77.44 221 HIS A O 1
ATOM 1792 N N . GLN A 1 222 ? -18.223 6.055 15.516 1.00 84.12 222 GLN A N 1
ATOM 1793 C CA . GLN A 1 222 ? -17.345 6.088 14.359 1.00 84.12 222 GLN A CA 1
ATOM 1794 C C . GLN A 1 222 ? -17.384 4.732 13.683 1.00 84.12 222 GLN A C 1
ATOM 1796 O O . GLN A 1 222 ? -17.371 3.696 14.348 1.00 84.12 222 GLN A O 1
ATOM 1801 N N . ASN A 1 223 ? -17.387 4.754 12.358 1.00 86.69 223 ASN A N 1
ATOM 1802 C CA . ASN A 1 223 ? -17.402 3.565 11.530 1.00 86.69 223 ASN A CA 1
ATOM 1803 C C . ASN A 1 223 ? -16.268 3.643 10.525 1.00 86.69 223 ASN A C 1
ATOM 1805 O O . ASN A 1 223 ? -15.947 4.718 10.024 1.00 86.69 223 ASN A O 1
ATOM 1809 N N . THR A 1 224 ? -15.726 2.489 10.170 1.00 87.62 224 THR A N 1
ATOM 1810 C CA . THR A 1 224 ? -14.805 2.382 9.047 1.00 87.62 224 THR A CA 1
ATOM 1811 C C . THR A 1 224 ? -14.943 1.032 8.355 1.00 87.62 224 THR A C 1
ATOM 1813 O O . THR A 1 224 ? -15.536 0.091 8.893 1.00 87.62 224 THR A O 1
ATOM 1816 N N . ALA A 1 225 ? -14.407 0.933 7.142 1.00 90.25 225 ALA A N 1
ATOM 1817 C CA . ALA A 1 225 ? -14.294 -0.335 6.445 1.00 90.25 225 ALA A CA 1
ATOM 1818 C C . ALA A 1 225 ? -13.328 -1.260 7.194 1.00 90.25 225 ALA A C 1
ATOM 1820 O O . ALA A 1 225 ? -12.257 -0.853 7.632 1.00 90.25 225 ALA A O 1
ATOM 1821 N N . PHE A 1 226 ? -13.690 -2.534 7.317 1.00 89.94 226 PHE A N 1
ATOM 1822 C CA . PHE A 1 226 ? -12.836 -3.547 7.929 1.00 89.94 226 PHE A CA 1
ATOM 1823 C C . PHE A 1 226 ? -11.537 -3.750 7.137 1.00 89.94 226 PHE A C 1
ATOM 1825 O O . PHE A 1 226 ? -10.495 -4.040 7.724 1.00 89.94 226 PHE A O 1
ATOM 1832 N N . PHE A 1 227 ? -11.602 -3.574 5.816 1.00 93.06 227 PHE A N 1
ATOM 1833 C CA . PHE A 1 227 ? -10.471 -3.632 4.903 1.00 93.06 227 PHE A CA 1
ATOM 1834 C C . PHE A 1 227 ? -10.616 -2.554 3.828 1.00 93.06 227 PHE A C 1
ATOM 1836 O O . PHE A 1 227 ? -11.698 -2.386 3.265 1.00 93.06 227 PHE A O 1
ATOM 1843 N N . ILE A 1 228 ? -9.520 -1.860 3.540 1.00 90.94 228 ILE A N 1
ATOM 1844 C CA . ILE A 1 228 ? -9.394 -0.918 2.431 1.00 90.94 228 ILE A CA 1
ATOM 1845 C C . ILE A 1 228 ? -8.286 -1.462 1.521 1.00 90.94 228 ILE A C 1
ATOM 1847 O O . ILE A 1 228 ? -7.145 -1.563 1.987 1.00 90.94 228 ILE A O 1
ATOM 1851 N N . PRO A 1 229 ? -8.596 -1.855 0.272 1.00 88.38 229 PRO A N 1
ATOM 1852 C CA . PRO A 1 229 ? -7.573 -2.259 -0.682 1.00 88.38 229 PRO A CA 1
ATOM 1853 C C . PRO A 1 229 ? -6.688 -1.067 -1.052 1.00 88.38 229 PRO A C 1
ATOM 1855 O O . PRO A 1 229 ? -7.165 0.062 -1.145 1.00 88.38 229 PRO A O 1
ATOM 1858 N N . GLU A 1 230 ? -5.409 -1.340 -1.280 1.00 83.12 230 GLU A N 1
ATOM 1859 C CA . GLU A 1 230 ? -4.478 -0.389 -1.895 1.00 83.12 230 GLU A CA 1
ATOM 1860 C C . GLU A 1 230 ? -4.768 -0.394 -3.405 1.00 83.12 230 GLU A C 1
ATOM 1862 O O . GLU A 1 230 ? -4.568 -1.414 -4.069 1.00 83.12 230 GLU A O 1
ATOM 1867 N N . ASP A 1 231 ? -5.284 0.709 -3.949 1.00 67.88 231 ASP A N 1
ATOM 1868 C CA . ASP A 1 231 ? -5.531 0.860 -5.392 1.00 67.88 231 ASP A CA 1
ATOM 1869 C C . ASP A 1 231 ? -4.306 1.496 -6.059 1.00 67.88 231 ASP A C 1
ATOM 1871 O O . ASP A 1 231 ? -4.321 2.650 -6.488 1.00 67.88 231 ASP A O 1
ATOM 1875 N N . VAL A 1 232 ? -3.190 0.764 -6.043 1.00 66.12 232 VAL A N 1
ATOM 1876 C CA . VAL A 1 232 ? -1.885 1.259 -6.508 1.00 66.12 232 VAL A CA 1
ATOM 1877 C C . VAL A 1 232 ? -1.374 0.418 -7.666 1.00 66.12 232 VAL A C 1
ATOM 1879 O O . VAL A 1 232 ? -1.713 -0.761 -7.810 1.00 66.12 232 VAL A O 1
ATOM 1882 N N . GLU A 1 233 ? -0.521 1.027 -8.493 1.00 68.69 233 GLU A N 1
ATOM 1883 C CA . GLU A 1 233 ? 0.255 0.292 -9.487 1.00 68.69 233 GLU A CA 1
ATOM 1884 C C . GLU A 1 233 ? 0.957 -0.916 -8.846 1.00 68.69 233 GLU A C 1
ATOM 1886 O O . GLU A 1 233 ? 1.409 -0.847 -7.699 1.00 68.69 233 GLU A O 1
ATOM 1891 N N . PRO A 1 234 ? 1.065 -2.041 -9.570 1.00 71.25 234 PRO A N 1
ATOM 1892 C CA . PRO A 1 234 ? 1.680 -3.236 -9.026 1.00 71.25 234 PRO A CA 1
ATOM 1893 C C . PRO A 1 234 ? 3.118 -2.947 -8.588 1.00 71.25 234 PRO A C 1
ATOM 1895 O O . PRO A 1 234 ? 3.926 -2.435 -9.363 1.00 71.25 234 PRO A O 1
ATOM 1898 N N . ASN A 1 235 ? 3.467 -3.396 -7.379 1.00 82.88 235 ASN A N 1
ATOM 1899 C CA . ASN A 1 235 ? 4.826 -3.320 -6.822 1.00 82.88 235 ASN A CA 1
ATOM 1900 C C . ASN A 1 235 ? 5.874 -4.080 -7.662 1.00 82.88 235 ASN A C 1
ATOM 1902 O O . ASN A 1 235 ? 7.069 -4.015 -7.391 1.00 82.88 235 ASN A O 1
ATOM 1906 N N . LEU A 1 236 ? 5.437 -4.819 -8.683 1.00 88.94 236 LEU A N 1
ATOM 1907 C CA . LEU A 1 236 ? 6.275 -5.583 -9.589 1.00 88.94 236 LEU A CA 1
ATOM 1908 C C . LEU A 1 236 ? 5.846 -5.329 -11.036 1.00 88.94 236 LEU A C 1
ATOM 1910 O O . LEU A 1 236 ? 4.744 -5.702 -11.442 1.00 88.94 236 LEU A O 1
ATOM 1914 N N . LYS A 1 237 ? 6.758 -4.785 -11.844 1.00 91.62 237 LYS A N 1
ATOM 1915 C CA . LYS A 1 237 ? 6.603 -4.677 -13.300 1.00 91.62 237 LYS A CA 1
ATOM 1916 C C . LYS A 1 237 ? 7.676 -5.522 -13.974 1.00 91.62 237 LYS A C 1
ATOM 1918 O O . LYS A 1 237 ? 8.857 -5.434 -13.638 1.00 91.62 237 LYS A O 1
ATOM 1923 N N . ILE A 1 238 ? 7.277 -6.360 -14.927 1.00 92.19 238 ILE A N 1
ATOM 1924 C CA . ILE A 1 238 ? 8.190 -7.234 -15.674 1.00 92.19 238 ILE A CA 1
ATOM 1925 C C . ILE A 1 238 ? 7.965 -7.031 -17.166 1.00 92.19 238 ILE A C 1
ATOM 1927 O O . ILE A 1 238 ? 6.834 -7.099 -17.642 1.00 92.19 238 ILE A O 1
ATOM 1931 N N . ARG A 1 239 ? 9.060 -6.872 -17.909 1.00 90.06 239 ARG A N 1
ATOM 1932 C CA . ARG A 1 239 ? 9.075 -6.927 -19.370 1.00 90.06 239 ARG A CA 1
ATOM 1933 C C . ARG A 1 239 ? 9.949 -8.085 -19.827 1.00 90.06 239 ARG A C 1
ATOM 1935 O O . ARG A 1 239 ? 11.145 -8.114 -19.547 1.00 90.06 239 ARG A O 1
ATOM 1942 N N . TYR A 1 240 ? 9.357 -9.032 -20.546 1.00 88.81 240 TYR A N 1
ATOM 1943 C CA . TYR A 1 240 ? 10.093 -10.145 -21.143 1.00 88.81 240 TYR A CA 1
ATOM 1944 C C . TYR A 1 240 ? 10.808 -9.711 -22.417 1.00 88.81 240 TYR A C 1
ATOM 1946 O O . TYR A 1 240 ? 10.288 -8.914 -23.198 1.00 88.81 240 TYR A O 1
ATOM 1954 N N . LEU A 1 241 ? 12.001 -10.258 -22.620 1.00 81.12 241 LEU A N 1
ATOM 1955 C CA . LEU A 1 241 ? 12.849 -9.938 -23.747 1.00 81.12 241 LEU A CA 1
ATOM 1956 C C . LEU A 1 241 ? 12.635 -10.911 -24.909 1.00 81.12 241 LEU A C 1
ATOM 1958 O O . LEU A 1 241 ? 12.545 -12.121 -24.685 1.00 81.12 241 LEU A O 1
ATOM 1962 N N . PRO A 1 242 ? 12.552 -10.412 -26.156 1.00 72.50 242 PRO A N 1
ATOM 1963 C CA . PRO A 1 242 ? 12.439 -11.267 -27.323 1.00 72.50 242 PRO A CA 1
ATOM 1964 C C . PRO A 1 242 ? 13.748 -12.033 -27.537 1.00 72.50 242 PRO A C 1
ATOM 1966 O O . PRO A 1 242 ? 14.836 -11.483 -27.379 1.00 72.50 242 PRO A O 1
ATOM 1969 N N . GLN A 1 243 ? 13.637 -13.291 -27.973 1.00 64.75 243 GLN A N 1
ATOM 1970 C CA . GLN A 1 243 ? 14.784 -14.177 -28.228 1.00 64.75 243 GLN A CA 1
ATOM 1971 C C . GLN A 1 243 ? 15.793 -13.616 -29.245 1.00 64.75 243 GLN A C 1
ATOM 1973 O O . GLN A 1 243 ? 16.937 -14.054 -29.278 1.00 64.75 243 GLN A O 1
ATOM 1978 N N . SER A 1 244 ? 15.375 -12.673 -30.092 1.00 61.69 244 SER A N 1
ATOM 1979 C CA . SER A 1 244 ? 16.202 -12.069 -31.136 1.00 61.69 244 SER A CA 1
ATOM 1980 C C . SER A 1 244 ? 17.162 -10.983 -30.641 1.00 61.69 244 SER A C 1
ATOM 1982 O O . SER A 1 244 ? 17.970 -10.515 -31.439 1.00 61.69 244 SER A O 1
ATOM 1984 N N . ARG A 1 245 ? 17.082 -10.554 -29.374 1.00 61.66 245 ARG A N 1
ATOM 1985 C CA . ARG A 1 245 ? 17.935 -9.485 -28.835 1.00 61.66 245 ARG A CA 1
ATOM 1986 C C . ARG A 1 245 ? 19.065 -10.032 -27.975 1.00 61.66 245 ARG A C 1
ATOM 1988 O O . ARG A 1 245 ? 18.833 -10.786 -27.035 1.00 61.66 245 ARG A O 1
ATOM 1995 N N . ASN A 1 246 ? 20.280 -9.569 -28.260 1.00 55.31 246 ASN A N 1
ATOM 1996 C CA . ASN A 1 246 ? 21.443 -9.769 -27.402 1.00 55.31 246 ASN A CA 1
ATOM 1997 C C . ASN A 1 246 ? 21.572 -8.560 -26.474 1.00 55.31 246 ASN A C 1
ATOM 1999 O O . ASN A 1 246 ? 21.806 -7.445 -26.932 1.00 55.31 246 ASN A O 1
ATOM 2003 N N . ILE A 1 247 ? 21.420 -8.764 -25.168 1.00 56.28 247 ILE A N 1
ATOM 2004 C CA . ILE A 1 247 ? 21.621 -7.688 -24.195 1.00 56.28 247 ILE A CA 1
ATOM 2005 C C . ILE A 1 247 ? 23.118 -7.526 -23.958 1.00 56.28 247 ILE A C 1
ATOM 2007 O O . ILE A 1 247 ? 23.781 -8.459 -23.498 1.00 56.28 247 ILE A O 1
ATOM 2011 N N . ASN A 1 248 ? 23.627 -6.319 -24.171 1.00 54.38 248 ASN A N 1
ATOM 2012 C CA . ASN A 1 248 ? 24.896 -5.914 -23.583 1.00 54.38 248 ASN A CA 1
ATOM 2013 C C . ASN A 1 248 ? 24.659 -5.653 -22.093 1.00 54.38 248 ASN A C 1
ATOM 2015 O O . ASN A 1 248 ? 24.163 -4.596 -21.704 1.00 54.38 248 ASN A O 1
ATOM 2019 N N . LEU A 1 249 ? 24.929 -6.659 -21.258 1.00 53.91 249 LEU A N 1
ATOM 2020 C CA . LEU A 1 249 ? 24.849 -6.506 -19.808 1.00 53.91 249 LEU A CA 1
ATOM 2021 C C . LEU A 1 249 ? 25.892 -5.470 -19.352 1.00 53.91 249 LEU A C 1
ATOM 2023 O O . LEU A 1 249 ? 27.019 -5.494 -19.859 1.00 53.91 249 LEU A O 1
ATOM 2027 N N . PRO A 1 250 ? 25.560 -4.583 -18.397 1.00 47.66 250 PRO A N 1
ATOM 2028 C CA . PRO A 1 250 ? 26.565 -3.722 -17.793 1.00 47.66 250 PRO A CA 1
ATOM 2029 C C . PRO A 1 250 ? 27.667 -4.584 -17.147 1.00 47.66 250 PRO A C 1
ATOM 2031 O O . PRO A 1 250 ? 27.375 -5.681 -16.653 1.00 47.66 250 PRO A O 1
ATOM 2034 N N . PRO A 1 251 ? 28.934 -4.133 -17.165 1.00 43.66 251 PRO A N 1
ATOM 2035 C CA . PRO A 1 251 ? 30.016 -4.852 -16.502 1.00 43.66 251 PRO A CA 1
ATOM 2036 C C . PRO A 1 251 ? 29.704 -5.005 -15.005 1.00 43.66 251 PRO A C 1
ATOM 2038 O O . PRO A 1 251 ? 29.229 -4.059 -14.376 1.00 43.66 251 PRO A O 1
ATOM 2041 N N . LYS A 1 252 ? 29.930 -6.216 -14.477 1.00 38.22 252 LYS A N 1
ATOM 2042 C CA . LYS A 1 252 ? 29.781 -6.549 -13.051 1.00 38.22 252 LYS A CA 1
ATOM 2043 C C . LYS A 1 252 ? 30.771 -5.785 -12.182 1.00 38.22 252 LYS A C 1
ATOM 2045 O O . LYS A 1 252 ? 31.932 -5.641 -12.624 1.00 38.22 252 LYS A O 1
#

Sequence (252 aa):
MILIILMIILQAQKICQKEILPSNCDCRDWYGACRKQGEEWTDEGTWVYRCTGTDSSDANFVGCQLPGDISTGKTLFKSLSVGRNESIDGFWAACEINAIRIKLELEPRCIIDENNHKHVGEKFREESFQWLCLETGRWVTGCYFQNETGQWTLLKIGEIGYNGLVRHTCDRYKDNPGLVQYHAEIRDDIPFKTPPNKGENKNLPQFVDKRLKNTPIEWTHQNTAFFIPEDVEPNLKIRYLPQSRNINLPPK

pLDDT: mean 74.69, std 19.41, range [33.28, 97.0]

Foldseek 3Di:
DPVVVVVVVPPDPPVPVPPPDPPFAFEAEPVRDGDHAQDWDDDPQWWIWHRHGGPHYYTAGFFTQDPQLPFQPDPPRDTDGEPDWDQDLNWTWHWYDDPWKTKTFTQQWEDPHSNDIGHQQDWDDDDQFIWGIHSFFIFTQFGWDQELVRDIDTDGAQDWDDHPQKIWHWYADPVHNQKIKIWIDGDPPDDDDPPPDDDDDPPDDDDPPSPDDPDHDPTDMDMDGRTDTDPDDDSMDMDTDDPPDDHPDDDD

Organism: Meloidogyne enterolobii (NCBI:txid390850)